Protein AF-A0AAN6UZE2-F1 (afdb_monomer)

pLDDT: mean 74.45, std 23.74, range [24.5, 97.31]

Structure (mmCIF, N/CA/C/O backbone):
data_AF-A0AAN6UZE2-F1
#
_entry.id   AF-A0AAN6UZE2-F1
#
loop_
_atom_site.group_PDB
_atom_site.id
_atom_site.type_symbol
_atom_site.label_atom_id
_atom_site.label_alt_id
_atom_site.label_comp_id
_atom_site.label_asym_id
_atom_site.label_entity_id
_atom_site.label_seq_id
_atom_site.pdbx_PDB_ins_code
_atom_site.Cartn_x
_atom_site.Cartn_y
_atom_site.Cartn_z
_atom_site.occupancy
_atom_site.B_iso_or_equiv
_atom_site.auth_seq_id
_atom_site.auth_comp_id
_atom_site.auth_asym_id
_atom_site.auth_atom_id
_atom_site.pdbx_PDB_model_num
ATOM 1 N N . MET A 1 1 ? 9.459 -22.016 -14.133 1.00 30.41 1 MET A N 1
ATOM 2 C CA . MET A 1 1 ? 8.756 -22.645 -12.996 1.00 30.41 1 MET A CA 1
ATOM 3 C C . MET A 1 1 ? 9.552 -22.552 -11.695 1.00 30.41 1 MET A C 1
ATOM 5 O O . MET A 1 1 ? 8.963 -22.109 -10.732 1.00 30.41 1 MET A O 1
ATOM 9 N N . GLY A 1 2 ? 10.871 -22.800 -11.659 1.00 29.64 2 GLY A N 1
ATOM 10 C CA . GLY A 1 2 ? 11.644 -22.733 -10.398 1.00 29.64 2 GLY A CA 1
ATOM 11 C C . GLY A 1 2 ? 11.889 -21.350 -9.756 1.00 29.64 2 GLY A C 1
ATOM 12 O O . GLY A 1 2 ? 12.237 -21.296 -8.588 1.00 29.64 2 GLY A O 1
ATOM 13 N N . ARG A 1 3 ? 11.703 -20.224 -10.470 1.00 48.31 3 ARG A N 1
ATOM 14 C CA . ARG A 1 3 ? 12.014 -18.870 -9.943 1.00 48.31 3 ARG A CA 1
ATOM 15 C C . ARG A 1 3 ? 10.919 -18.235 -9.076 1.00 48.31 3 ARG A C 1
ATOM 17 O O . ARG A 1 3 ? 11.214 -17.336 -8.295 1.00 48.31 3 ARG A O 1
ATOM 24 N N . SER A 1 4 ? 9.653 -18.643 -9.223 1.00 48.50 4 SER A N 1
ATOM 25 C CA . SER A 1 4 ? 8.585 -18.094 -8.370 1.00 48.50 4 SER A CA 1
ATOM 26 C C . SER A 1 4 ? 8.587 -18.729 -6.980 1.00 48.50 4 SER A C 1
ATOM 28 O O . SER A 1 4 ? 8.289 -18.034 -6.016 1.00 48.50 4 SER A O 1
ATOM 30 N N . GLU A 1 5 ? 8.987 -20.001 -6.868 1.00 45.31 5 GLU A N 1
ATOM 31 C CA . GLU A 1 5 ? 9.062 -20.727 -5.592 1.00 45.31 5 GLU A CA 1
ATOM 32 C C . GLU A 1 5 ? 10.162 -20.167 -4.670 1.00 45.31 5 GLU A C 1
ATOM 34 O O . GLU A 1 5 ? 9.912 -19.942 -3.485 1.00 45.31 5 GLU A O 1
ATOM 39 N N . THR A 1 6 ? 11.347 -19.830 -5.199 1.00 55.09 6 THR A N 1
ATOM 40 C CA . THR A 1 6 ? 12.423 -19.164 -4.434 1.00 55.09 6 THR A CA 1
ATOM 41 C C . THR A 1 6 ? 12.026 -17.763 -3.969 1.00 55.09 6 THR A C 1
ATOM 43 O O . THR A 1 6 ? 12.282 -17.400 -2.821 1.00 55.09 6 THR A O 1
ATOM 46 N N . ARG A 1 7 ? 11.330 -16.987 -4.813 1.00 62.81 7 ARG A N 1
ATOM 47 C CA . ARG A 1 7 ? 10.839 -15.649 -4.444 1.00 62.81 7 ARG A CA 1
ATOM 48 C C . ARG A 1 7 ? 9.729 -15.713 -3.389 1.00 62.81 7 ARG A C 1
ATOM 50 O O . ARG A 1 7 ? 9.783 -14.950 -2.430 1.00 62.81 7 ARG A O 1
ATOM 57 N N . GLN A 1 8 ? 8.774 -16.638 -3.508 1.00 60.56 8 GLN A N 1
ATOM 58 C CA . GLN A 1 8 ? 7.755 -16.881 -2.475 1.00 60.56 8 GLN A CA 1
ATOM 59 C C . GLN A 1 8 ? 8.389 -17.306 -1.147 1.00 60.56 8 GLN A C 1
ATOM 61 O O . GLN A 1 8 ? 8.028 -16.770 -0.100 1.00 60.56 8 GLN A O 1
ATOM 66 N N . SER A 1 9 ? 9.376 -18.210 -1.176 1.00 55.72 9 SER A N 1
ATOM 67 C CA . SER A 1 9 ? 10.086 -18.615 0.040 1.00 55.72 9 SER A CA 1
ATOM 68 C C . SER A 1 9 ? 10.854 -17.462 0.687 1.00 55.72 9 SER A C 1
ATOM 70 O O . SER A 1 9 ? 10.977 -17.462 1.910 1.00 55.72 9 SER A O 1
ATOM 72 N N . PHE A 1 10 ? 11.391 -16.512 -0.083 1.00 60.69 10 PHE A N 1
ATOM 73 C CA . PHE A 1 10 ? 12.058 -15.337 0.482 1.00 60.69 10 PHE A CA 1
ATOM 74 C C . PHE A 1 10 ? 11.041 -14.359 1.071 1.00 60.69 10 PHE A C 1
ATOM 76 O O . PHE A 1 10 ? 11.211 -13.943 2.209 1.00 60.69 10 PHE A O 1
ATOM 83 N N . ILE A 1 11 ? 9.951 -14.061 0.351 1.00 64.56 11 ILE A N 1
ATOM 84 C CA . ILE A 1 11 ? 8.849 -13.211 0.841 1.00 64.56 11 ILE A CA 1
ATOM 85 C C . ILE A 1 11 ? 8.278 -13.754 2.161 1.00 64.56 11 ILE A C 1
ATOM 87 O O . ILE A 1 11 ? 7.930 -12.988 3.054 1.00 64.56 11 ILE A O 1
ATOM 91 N N . ALA A 1 12 ? 8.205 -15.076 2.319 1.00 60.06 12 ALA A N 1
ATOM 92 C CA . ALA A 1 12 ? 7.742 -15.697 3.557 1.00 60.06 12 ALA A CA 1
ATOM 93 C C . ALA A 1 12 ? 8.727 -15.574 4.733 1.00 60.06 12 ALA A C 1
ATOM 95 O O . ALA A 1 12 ? 8.306 -15.653 5.884 1.00 60.06 12 ALA A O 1
ATOM 96 N N . LYS A 1 13 ? 10.026 -15.402 4.458 1.00 57.50 13 LYS A N 1
ATOM 97 C CA . LYS A 1 13 ? 11.106 -15.352 5.462 1.00 57.50 13 LYS A CA 1
ATOM 98 C C . LYS A 1 13 ? 11.604 -13.938 5.760 1.00 57.50 13 LYS A C 1
ATOM 100 O O . LYS A 1 13 ? 12.356 -13.735 6.706 1.00 57.50 13 LYS A O 1
ATOM 105 N N . SER A 1 14 ? 11.222 -12.973 4.940 1.00 60.78 14 SER A N 1
ATOM 106 C CA . SER A 1 14 ? 11.712 -11.603 4.986 1.00 60.78 14 SER A CA 1
ATOM 107 C C . SER A 1 14 ? 11.019 -10.747 6.044 1.00 60.78 14 SER A C 1
ATOM 109 O O . SER A 1 14 ? 9.791 -10.704 6.118 1.00 60.78 14 SER A O 1
ATOM 111 N N . CYS A 1 15 ? 11.802 -9.962 6.782 1.00 59.97 15 CYS A N 1
ATOM 112 C CA . CYS A 1 15 ? 11.325 -9.046 7.821 1.00 59.97 15 CYS A CA 1
ATOM 113 C C . CYS A 1 15 ? 10.760 -7.712 7.279 1.00 59.97 15 CYS A C 1
ATOM 115 O O . CYS A 1 15 ? 10.844 -6.697 7.962 1.00 59.97 15 CYS A O 1
ATOM 117 N N . PHE A 1 16 ? 10.198 -7.648 6.065 1.00 67.31 16 PHE A N 1
ATOM 118 C CA . PHE A 1 16 ? 9.809 -6.359 5.455 1.00 67.31 16 PHE A CA 1
ATOM 119 C C . PHE A 1 16 ? 8.919 -5.465 6.322 1.00 67.31 16 PHE A C 1
ATOM 121 O O . PHE A 1 16 ? 9.182 -4.260 6.367 1.00 67.31 16 PHE A O 1
ATOM 128 N N . PRO A 1 17 ? 7.916 -5.995 7.050 1.00 66.56 17 PRO A N 1
ATOM 129 C CA . PRO A 1 17 ? 7.056 -5.129 7.843 1.00 66.56 17 PRO A CA 1
ATOM 130 C C . PRO A 1 17 ? 7.795 -4.454 9.013 1.00 66.56 17 PRO A C 1
ATOM 132 O O . PRO A 1 17 ? 7.346 -3.416 9.484 1.00 66.56 17 PRO A O 1
ATOM 135 N N . THR A 1 18 ? 8.952 -4.973 9.452 1.00 76.44 18 THR A N 1
ATOM 136 C CA . THR A 1 18 ? 9.753 -4.360 10.530 1.00 76.44 18 THR A CA 1
ATOM 137 C C . THR A 1 18 ? 10.619 -3.191 10.048 1.00 76.44 18 THR A C 1
ATOM 139 O O . THR A 1 18 ? 11.163 -2.456 10.867 1.00 76.44 18 THR A O 1
ATOM 142 N N . GLY A 1 19 ? 10.781 -3.012 8.731 1.00 80.94 19 GLY A N 1
ATOM 143 C CA . GLY A 1 19 ? 11.526 -1.893 8.136 1.00 80.94 19 GLY A CA 1
ATOM 144 C C . GLY A 1 19 ? 10.676 -0.643 7.871 1.00 80.94 19 GLY A C 1
ATOM 145 O O . GLY A 1 19 ? 11.214 0.417 7.536 1.00 80.94 19 GLY A O 1
ATOM 146 N N . LEU A 1 20 ? 9.351 -0.753 8.005 1.00 89.50 20 LEU A N 1
ATOM 147 C CA . LEU A 1 20 ? 8.407 0.329 7.731 1.00 89.50 20 LEU A CA 1
ATOM 148 C C . LEU A 1 20 ? 8.454 1.407 8.828 1.00 89.50 20 LEU A C 1
ATOM 150 O O . LEU A 1 20 ? 8.732 1.109 9.988 1.00 89.50 20 LEU A O 1
ATOM 154 N N . PRO A 1 21 ? 8.165 2.679 8.504 1.00 89.75 21 PRO A N 1
ATOM 155 C CA . PRO A 1 21 ? 8.369 3.791 9.436 1.00 89.75 21 PRO A CA 1
ATOM 156 C C . PRO A 1 21 ? 7.429 3.788 10.655 1.00 89.75 21 PRO A C 1
ATOM 158 O O . PRO A 1 21 ? 7.652 4.556 11.587 1.00 89.75 21 PRO A O 1
ATOM 161 N N . TRP A 1 22 ? 6.391 2.946 10.664 1.00 88.62 22 TRP A N 1
ATOM 162 C CA . TRP A 1 22 ? 5.490 2.737 11.807 1.00 88.62 22 TRP A CA 1
ATOM 163 C C . TRP A 1 22 ? 5.777 1.445 12.591 1.00 88.62 22 TRP A C 1
ATOM 165 O O . TRP A 1 22 ? 5.010 1.094 13.491 1.00 88.62 22 TRP A O 1
ATOM 175 N N . ALA A 1 23 ? 6.864 0.741 12.264 1.00 90.38 23 ALA A N 1
ATOM 176 C CA . ALA A 1 23 ? 7.314 -0.436 12.992 1.00 90.38 23 ALA A CA 1
ATOM 177 C C . ALA A 1 23 ? 7.740 -0.088 14.430 1.00 90.38 23 ALA A C 1
ATOM 179 O O . ALA A 1 23 ? 8.271 0.990 14.708 1.00 90.38 23 ALA A O 1
ATOM 180 N N . SER A 1 24 ? 7.515 -1.015 15.360 1.00 88.75 24 SER A N 1
ATOM 181 C CA . SER A 1 24 ? 7.932 -0.899 16.761 1.00 88.75 24 SER A CA 1
ATOM 182 C C . SER A 1 24 ? 8.240 -2.280 17.339 1.00 88.75 24 SER A C 1
ATOM 184 O O . SER A 1 24 ? 7.996 -3.286 16.685 1.00 88.75 24 SER A O 1
ATOM 186 N N . SER A 1 25 ? 8.763 -2.358 18.567 1.00 88.25 25 SER A N 1
ATOM 187 C CA . SER A 1 25 ? 9.110 -3.638 19.209 1.00 88.25 25 SER A CA 1
ATOM 188 C C . SER A 1 25 ? 7.915 -4.562 19.481 1.00 88.25 25 SER A C 1
ATOM 190 O O . SER A 1 25 ? 8.109 -5.735 19.791 1.00 88.25 25 SER A O 1
ATOM 192 N N . GLU A 1 26 ? 6.687 -4.055 19.384 1.00 86.88 26 GLU A N 1
ATOM 193 C CA . GLU A 1 26 ? 5.471 -4.860 19.490 1.00 86.88 26 GLU A CA 1
ATOM 194 C C . GLU A 1 26 ? 5.256 -5.709 18.228 1.00 86.88 26 GLU A C 1
ATOM 196 O O . GLU A 1 26 ? 5.776 -5.387 17.159 1.00 86.88 26 GLU A O 1
ATOM 201 N N . ASN A 1 27 ? 4.443 -6.768 18.326 1.00 86.12 27 ASN A N 1
ATOM 202 C CA . ASN A 1 27 ? 4.055 -7.592 17.172 1.00 86.12 27 ASN A CA 1
ATOM 203 C C . ASN A 1 27 ? 5.276 -8.090 16.366 1.00 86.12 27 ASN A C 1
ATOM 205 O O . ASN A 1 27 ? 5.379 -7.848 15.163 1.00 86.12 27 ASN A O 1
ATOM 209 N N . ASP A 1 28 ? 6.236 -8.709 17.059 1.00 86.50 28 ASP A N 1
ATOM 210 C CA . ASP A 1 28 ? 7.481 -9.242 16.486 1.00 86.50 28 ASP A CA 1
ATOM 211 C C . ASP A 1 28 ? 8.276 -8.216 15.657 1.00 86.50 28 ASP A C 1
ATOM 213 O O . ASP A 1 28 ? 8.849 -8.533 14.617 1.00 86.50 28 ASP A O 1
ATOM 217 N N . GLY A 1 29 ? 8.291 -6.954 16.099 1.00 86.12 29 GLY A N 1
ATOM 218 C CA . GLY A 1 29 ? 9.021 -5.875 15.430 1.00 86.12 29 GLY A CA 1
ATOM 219 C C . GLY A 1 29 ? 8.216 -5.123 14.366 1.00 86.12 29 GLY A C 1
ATOM 220 O O . GLY A 1 29 ? 8.716 -4.152 13.807 1.00 86.12 29 GLY A O 1
ATOM 221 N N . LYS A 1 30 ? 6.985 -5.548 14.057 1.00 86.88 30 LYS A N 1
ATOM 222 C CA . LYS A 1 30 ? 6.132 -4.930 13.022 1.00 86.88 30 LYS A CA 1
ATOM 223 C C . LYS A 1 30 ? 5.294 -3.773 13.562 1.00 86.88 30 LYS A C 1
ATOM 225 O O . LYS A 1 30 ? 4.796 -2.945 12.806 1.00 86.88 30 LYS A O 1
ATOM 230 N N . GLY A 1 31 ? 5.131 -3.715 14.879 1.00 90.31 31 GLY A N 1
ATOM 231 C CA . GLY A 1 31 ? 4.323 -2.721 15.563 1.00 90.31 31 GLY A CA 1
ATOM 232 C C . GLY A 1 31 ? 2.806 -2.949 15.472 1.00 90.31 31 GLY A C 1
ATOM 233 O O . GLY A 1 31 ? 2.316 -3.879 14.819 1.00 90.31 31 GLY A O 1
ATOM 234 N N . PRO A 1 32 ? 2.032 -2.094 16.161 1.00 92.00 32 PRO A N 1
ATOM 235 C CA . PRO A 1 32 ? 0.589 -2.270 16.336 1.00 92.00 32 PRO A CA 1
ATOM 236 C C . PRO A 1 32 ? -0.246 -1.857 15.112 1.00 92.00 32 PRO A C 1
ATOM 238 O O . PRO A 1 32 ? -1.439 -2.163 15.051 1.00 92.00 32 PRO A O 1
ATOM 241 N N . PHE A 1 33 ? 0.374 -1.172 14.145 1.00 92.81 33 PHE A N 1
ATOM 242 C CA . PHE A 1 33 ? -0.240 -0.739 12.884 1.00 92.81 33 PHE A CA 1
ATOM 243 C C . PHE A 1 33 ? -0.008 -1.723 11.734 1.00 92.81 33 PHE A C 1
ATOM 245 O O . PHE A 1 33 ? -0.349 -1.417 10.597 1.00 92.81 33 PHE A O 1
ATOM 252 N N . GLU A 1 34 ? 0.526 -2.908 12.025 1.00 90.19 34 GLU A N 1
ATOM 253 C CA . GLU A 1 34 ? 0.646 -4.006 11.071 1.00 90.19 34 GLU A CA 1
ATOM 254 C C . GLU A 1 34 ? -0.204 -5.208 11.470 1.00 90.19 34 GLU A C 1
ATOM 256 O O . GLU A 1 34 ? -0.548 -5.409 12.640 1.00 90.19 34 GLU A O 1
ATOM 261 N N . ALA A 1 35 ? -0.546 -6.029 10.477 1.00 83.12 35 ALA A N 1
ATOM 262 C CA . ALA A 1 35 ? -1.235 -7.288 10.718 1.00 83.12 35 ALA A CA 1
ATOM 263 C C . ALA A 1 35 ? -0.382 -8.211 11.614 1.00 83.12 35 ALA A C 1
ATOM 265 O O . ALA A 1 35 ? 0.847 -8.301 11.485 1.00 83.12 35 ALA A O 1
ATOM 266 N N . SER A 1 36 ? -1.031 -8.911 12.548 1.00 77.06 36 SER A N 1
ATOM 267 C CA . SER A 1 36 ? -0.345 -9.849 13.447 1.00 77.06 36 SER A CA 1
ATOM 268 C C . SER A 1 36 ? 0.154 -11.081 12.702 1.00 77.06 36 SER A C 1
ATOM 270 O O . SER A 1 36 ? 1.275 -11.529 12.928 1.00 77.06 36 SER A O 1
ATOM 272 N N . LEU A 1 37 ? -0.628 -11.568 11.742 1.00 70.81 37 LEU A N 1
ATOM 273 C CA . LEU A 1 37 ? -0.224 -12.615 10.819 1.00 70.81 37 LEU A CA 1
ATOM 274 C C . LEU A 1 37 ? 0.191 -11.977 9.491 1.00 70.81 37 LEU A C 1
ATOM 276 O O . LEU A 1 37 ? -0.637 -11.394 8.797 1.00 70.81 37 LEU A O 1
ATOM 280 N N . PHE A 1 38 ? 1.470 -12.092 9.136 1.00 67.06 38 PHE A N 1
ATOM 281 C CA . PHE A 1 38 ? 1.906 -11.807 7.772 1.00 67.06 38 PHE A CA 1
ATOM 282 C C . PHE A 1 38 ? 1.770 -13.100 6.969 1.00 67.06 38 PHE A C 1
ATOM 284 O O . PHE A 1 38 ? 2.572 -14.019 7.127 1.00 67.06 38 PHE A O 1
ATOM 291 N N . GLN A 1 39 ? 0.726 -13.202 6.149 1.00 66.56 39 GLN A N 1
ATOM 292 C CA . GLN A 1 39 ? 0.653 -14.272 5.162 1.00 66.56 39 GLN A CA 1
ATOM 293 C C . GLN A 1 39 ? 1.473 -13.851 3.954 1.00 66.56 39 GLN A C 1
ATOM 295 O O . GLN A 1 39 ? 1.144 -12.852 3.320 1.00 66.56 39 GLN A O 1
ATOM 300 N N . ALA A 1 40 ? 2.536 -14.606 3.667 1.00 65.56 40 ALA A N 1
ATOM 301 C CA . ALA A 1 40 ? 3.377 -14.397 2.499 1.00 65.56 40 ALA A CA 1
ATOM 302 C C . ALA A 1 40 ? 2.492 -14.332 1.243 1.00 65.56 40 ALA A C 1
ATOM 304 O O . ALA A 1 40 ? 1.889 -15.345 0.876 1.00 65.56 40 ALA A O 1
ATOM 305 N N . PRO A 1 41 ? 2.352 -13.162 0.609 1.00 70.81 41 PRO A N 1
ATOM 306 C CA . PRO A 1 41 ? 1.462 -13.041 -0.529 1.00 70.81 41 PRO A CA 1
ATOM 307 C C . PRO A 1 41 ? 2.052 -13.726 -1.762 1.00 70.81 41 PRO A C 1
ATOM 309 O O . PRO A 1 41 ? 3.266 -13.710 -1.990 1.00 70.81 41 PRO A O 1
ATOM 312 N N . ASP A 1 42 ? 1.178 -14.262 -2.613 1.00 77.06 42 ASP A N 1
ATOM 313 C CA . ASP A 1 42 ? 1.596 -14.745 -3.927 1.00 77.06 42 ASP A CA 1
ATOM 314 C C . ASP A 1 42 ? 2.047 -13.550 -4.769 1.00 77.06 42 ASP A C 1
ATOM 316 O O . ASP A 1 42 ? 1.289 -12.597 -4.942 1.00 77.06 42 ASP A O 1
ATOM 320 N N . PHE A 1 43 ? 3.252 -13.600 -5.334 1.00 81.38 43 PHE A N 1
ATOM 321 C CA . PHE A 1 43 ? 3.727 -12.598 -6.288 1.00 81.38 43 PHE A CA 1
ATOM 322 C C . PHE A 1 43 ? 4.039 -13.271 -7.620 1.00 81.38 43 PHE A C 1
ATOM 324 O O . PHE A 1 43 ? 4.981 -14.058 -7.726 1.00 81.38 43 PHE A O 1
ATOM 331 N N . THR A 1 44 ? 3.248 -12.964 -8.647 1.00 84.88 44 THR A N 1
ATOM 332 C CA . THR A 1 44 ? 3.370 -13.597 -9.964 1.00 84.88 44 THR A CA 1
ATOM 333 C C . THR A 1 44 ? 3.602 -12.559 -11.048 1.00 84.88 44 THR A C 1
ATOM 335 O O . THR A 1 44 ? 2.848 -11.600 -11.189 1.00 84.88 44 THR A O 1
ATOM 338 N N . ILE A 1 45 ? 4.622 -12.793 -11.869 1.00 88.00 45 ILE A N 1
ATOM 339 C CA . ILE A 1 45 ? 4.869 -12.018 -13.083 1.00 88.00 45 ILE A CA 1
ATOM 340 C C . ILE A 1 45 ? 4.242 -12.774 -14.248 1.00 88.00 45 ILE A C 1
ATOM 342 O O . ILE A 1 45 ? 4.561 -13.943 -14.474 1.00 88.00 45 ILE A O 1
ATOM 346 N N . VAL A 1 46 ? 3.354 -12.118 -14.987 1.00 89.69 46 VAL A N 1
ATOM 347 C CA . VAL A 1 46 ? 2.601 -12.724 -16.087 1.00 89.69 46 VAL A CA 1
ATOM 348 C C . VAL A 1 46 ? 2.755 -11.927 -17.375 1.00 89.69 46 VAL A C 1
ATOM 350 O O . VAL A 1 46 ? 3.021 -10.725 -17.373 1.00 89.69 46 VAL A O 1
ATOM 353 N N . HIS A 1 47 ? 2.541 -12.607 -18.497 1.00 90.31 47 HIS A N 1
ATOM 354 C CA . HIS A 1 47 ? 2.313 -11.974 -19.790 1.00 90.31 47 HIS A CA 1
ATOM 355 C C . HIS A 1 47 ? 0.812 -12.041 -20.071 1.00 90.31 47 HIS A C 1
ATOM 357 O O . HIS A 1 47 ? 0.268 -13.127 -20.277 1.00 90.31 47 HIS A O 1
ATOM 363 N N . ALA A 1 48 ? 0.126 -10.898 -20.037 1.00 90.31 48 ALA A N 1
ATOM 364 C CA . ALA A 1 48 ? -1.314 -10.862 -20.275 1.00 90.31 48 ALA A CA 1
ATOM 365 C C . ALA A 1 48 ? -1.630 -11.182 -21.743 1.00 90.31 48 ALA A C 1
ATOM 367 O O . ALA A 1 48 ? -1.052 -10.566 -22.639 1.00 90.31 48 ALA A O 1
ATOM 368 N N . LEU A 1 49 ? -2.571 -12.104 -21.977 1.00 91.38 49 LEU A N 1
ATOM 369 C CA . LEU A 1 49 ? -3.102 -12.407 -23.313 1.00 91.38 49 LEU A CA 1
ATOM 370 C C . LEU A 1 49 ? -4.272 -11.486 -23.678 1.00 91.38 49 LEU A C 1
ATOM 372 O O . LEU A 1 49 ? -4.345 -10.979 -24.792 1.00 91.38 49 LEU A O 1
ATOM 376 N N . ALA A 1 50 ? -5.176 -11.260 -22.723 1.00 90.56 50 ALA A N 1
ATOM 377 C CA . ALA A 1 50 ? -6.319 -10.369 -22.855 1.00 90.56 50 ALA A CA 1
ATOM 378 C C . ALA A 1 50 ? -6.683 -9.784 -21.483 1.00 90.56 50 ALA A C 1
ATOM 380 O O . ALA A 1 50 ? -6.646 -10.488 -20.474 1.00 90.56 50 ALA A O 1
ATOM 381 N N . CYS A 1 51 ? -7.043 -8.501 -21.453 1.00 88.00 51 CYS A N 1
ATOM 382 C CA . CYS A 1 51 ? -7.568 -7.819 -20.274 1.00 88.00 51 CYS A CA 1
ATOM 383 C C . CYS A 1 51 ? -8.794 -7.005 -20.698 1.00 88.00 51 CYS A C 1
ATOM 385 O O . CYS A 1 51 ? -8.678 -6.066 -21.485 1.00 88.00 51 CYS A O 1
ATOM 387 N N . CYS A 1 52 ? -9.974 -7.383 -20.207 1.00 91.19 52 CYS A N 1
ATOM 388 C CA . CYS A 1 52 ? -11.229 -6.706 -20.528 1.00 91.19 52 CYS A CA 1
ATOM 389 C C . CYS A 1 52 ? -11.446 -5.526 -19.577 1.00 91.19 52 CYS A C 1
ATOM 391 O O . CYS A 1 52 ? -12.281 -5.585 -18.676 1.00 91.19 52 CYS A O 1
ATOM 393 N N . ALA A 1 53 ? -10.661 -4.469 -19.760 1.00 87.69 53 ALA A N 1
ATOM 394 C CA . ALA A 1 53 ? -10.721 -3.262 -18.949 1.00 87.69 53 ALA A CA 1
ATOM 395 C C . ALA A 1 53 ? -10.510 -2.017 -19.815 1.00 87.69 53 ALA A C 1
ATOM 397 O O . ALA A 1 53 ? -9.850 -2.066 -20.851 1.00 87.69 53 ALA A O 1
ATOM 398 N N . SER A 1 54 ? -11.043 -0.881 -19.368 1.00 90.00 54 SER A N 1
ATOM 399 C CA . SER A 1 54 ? -10.756 0.423 -19.979 1.00 90.00 54 SER A CA 1
ATOM 400 C C . SER A 1 54 ? -9.320 0.888 -19.720 1.00 90.00 54 SER A C 1
ATOM 402 O O . SER A 1 54 ? -8.799 1.712 -20.468 1.00 90.00 54 SER A O 1
ATOM 404 N N . VAL A 1 55 ? -8.678 0.361 -18.672 1.00 83.94 55 VAL A N 1
ATOM 405 C CA . VAL A 1 55 ? -7.300 0.666 -18.283 1.00 83.94 55 VAL A CA 1
ATOM 406 C C . VAL A 1 55 ? -6.599 -0.623 -17.870 1.00 83.94 55 VAL A C 1
ATOM 408 O O . VAL A 1 55 ? -7.114 -1.375 -17.046 1.00 83.94 55 VAL A O 1
ATOM 411 N N . VAL A 1 56 ? -5.412 -0.858 -18.433 1.00 84.50 56 VAL A N 1
ATOM 412 C CA . VAL A 1 56 ? -4.523 -1.956 -18.033 1.00 84.50 56 VAL A CA 1
ATOM 413 C C . VAL A 1 56 ? -3.371 -1.373 -17.221 1.00 84.50 56 VAL A C 1
ATOM 415 O O . VAL A 1 56 ? -2.530 -0.636 -17.758 1.00 84.50 56 VAL A O 1
ATOM 418 N N . TRP A 1 57 ? -3.375 -1.691 -15.929 1.00 85.44 57 TRP A N 1
ATOM 419 C CA . TRP A 1 57 ? -2.347 -1.315 -14.962 1.00 85.44 57 TRP A CA 1
ATOM 420 C C . TRP A 1 57 ? -1.073 -2.146 -15.155 1.00 85.44 57 TRP A C 1
ATOM 422 O O . TRP A 1 57 ? -1.089 -3.185 -15.815 1.00 85.44 57 TRP A O 1
ATOM 432 N N . ASP A 1 58 ? 0.044 -1.668 -14.608 1.00 88.00 58 ASP A N 1
ATOM 433 C CA . ASP A 1 58 ? 1.330 -2.374 -14.677 1.00 88.00 58 ASP A CA 1
ATOM 434 C C . ASP A 1 58 ? 1.389 -3.534 -13.654 1.00 88.00 58 ASP A C 1
ATOM 436 O O . ASP A 1 58 ? 2.046 -4.550 -13.898 1.00 88.00 58 ASP A O 1
ATOM 440 N N . GLY A 1 59 ? 0.628 -3.429 -12.561 1.00 88.44 59 GLY A N 1
ATOM 441 C CA . GLY A 1 59 ? 0.402 -4.474 -11.569 1.00 88.44 59 GLY A CA 1
ATOM 442 C C . GLY A 1 59 ? -0.956 -4.318 -10.881 1.00 88.44 59 GLY A C 1
ATOM 443 O O . GLY A 1 59 ? -1.670 -3.349 -11.138 1.00 88.44 59 GLY A O 1
ATOM 444 N N . VAL A 1 60 ? -1.339 -5.326 -10.095 1.00 88.44 60 VAL A N 1
ATOM 445 C CA . VAL A 1 60 ? -2.533 -5.314 -9.239 1.00 88.44 60 VAL A CA 1
ATOM 446 C C . VAL A 1 60 ? -2.308 -6.117 -7.954 1.00 88.44 60 VAL A C 1
ATOM 448 O O . VAL A 1 60 ? -1.787 -7.237 -7.998 1.00 88.44 60 VAL A O 1
ATOM 451 N N . ASN A 1 61 ? -2.796 -5.582 -6.835 1.00 87.56 61 ASN A N 1
ATOM 452 C CA . ASN A 1 61 ? -2.936 -6.243 -5.538 1.00 87.56 61 ASN A CA 1
ATOM 453 C C . ASN A 1 61 ? -4.410 -6.603 -5.297 1.00 87.56 61 ASN A C 1
ATOM 455 O O . ASN A 1 61 ? -5.273 -5.729 -5.269 1.00 87.56 61 ASN A O 1
ATOM 459 N N . LEU A 1 62 ? -4.728 -7.892 -5.168 1.00 87.88 62 LEU A N 1
ATOM 460 C CA . LEU A 1 62 ? -6.108 -8.371 -5.056 1.00 87.88 62 LEU A CA 1
ATOM 461 C C . LEU A 1 62 ? -6.259 -9.464 -3.988 1.00 87.88 62 LEU A C 1
ATOM 463 O O . LEU A 1 62 ? -5.325 -10.230 -3.755 1.00 87.88 62 LEU A O 1
ATOM 467 N N . PRO A 1 63 ? -7.456 -9.610 -3.391 1.00 88.00 63 PRO A N 1
ATOM 468 C CA . PRO A 1 63 ? -8.676 -8.843 -3.666 1.00 88.00 63 PRO A CA 1
ATOM 469 C C . PRO A 1 63 ? -8.755 -7.518 -2.889 1.00 88.00 63 PRO A C 1
ATOM 471 O O . PRO A 1 63 ? -8.157 -7.379 -1.832 1.00 88.00 63 PRO A O 1
ATOM 474 N N . ASN A 1 64 ? -9.592 -6.577 -3.342 1.00 82.50 64 ASN A N 1
ATOM 475 C CA . ASN A 1 64 ? -9.825 -5.282 -2.669 1.00 82.50 64 ASN A CA 1
ATOM 476 C C . ASN A 1 64 ? -10.730 -5.366 -1.417 1.00 82.50 64 ASN A C 1
ATOM 478 O O . ASN A 1 64 ? -11.343 -4.375 -1.020 1.00 82.50 64 ASN A O 1
ATOM 482 N N . TYR A 1 65 ? -10.832 -6.546 -0.803 1.00 83.00 65 TYR A N 1
ATOM 483 C CA . TYR A 1 65 ? -11.650 -6.813 0.379 1.00 83.00 65 TYR A CA 1
ATOM 484 C C . TYR A 1 65 ? -10.734 -6.994 1.592 1.00 83.00 65 TYR A C 1
ATOM 486 O O . TYR A 1 65 ? -10.001 -7.979 1.676 1.00 83.00 65 TYR A O 1
ATOM 494 N N . SER A 1 66 ? -10.725 -6.016 2.501 1.00 77.50 66 SER A N 1
ATOM 495 C CA . SER A 1 66 ? -9.802 -5.990 3.646 1.00 77.50 66 SER A CA 1
ATOM 496 C C . SER A 1 66 ? -9.953 -7.203 4.568 1.00 77.50 66 SER A C 1
ATOM 498 O O . SER A 1 66 ? -8.954 -7.753 5.013 1.00 77.50 66 SER A O 1
ATOM 500 N N . ASP A 1 67 ? -11.179 -7.669 4.792 1.00 78.25 67 ASP A N 1
ATOM 501 C CA . ASP A 1 67 ? -11.496 -8.867 5.575 1.00 78.25 67 ASP A CA 1
ATOM 502 C C . ASP A 1 67 ? -10.886 -10.144 4.976 1.00 78.25 67 ASP A C 1
ATOM 504 O O . ASP A 1 67 ? -10.289 -10.949 5.695 1.00 78.25 67 ASP A O 1
ATOM 508 N N . ILE A 1 68 ? -10.964 -10.309 3.652 1.00 82.75 68 ILE A N 1
ATOM 509 C CA . ILE A 1 68 ? -10.321 -11.430 2.953 1.00 82.75 68 ILE A CA 1
ATOM 510 C C . ILE A 1 68 ? -8.801 -11.301 3.037 1.00 82.75 68 ILE A C 1
ATOM 512 O O . ILE A 1 68 ? -8.121 -12.281 3.324 1.00 82.75 68 ILE A O 1
ATOM 516 N N . ARG A 1 69 ? -8.255 -10.098 2.838 1.00 81.38 69 ARG A N 1
ATOM 517 C CA . ARG A 1 69 ? -6.806 -9.865 2.909 1.00 81.38 69 ARG A CA 1
ATOM 518 C C . ARG A 1 69 ? -6.230 -10.187 4.288 1.00 81.38 69 ARG A C 1
ATOM 520 O O . ARG A 1 69 ? -5.143 -10.749 4.368 1.00 81.38 69 ARG A O 1
ATOM 527 N N . GLU A 1 70 ? -6.960 -9.861 5.352 1.00 72.75 70 GLU A N 1
ATOM 528 C CA . GLU A 1 70 ? -6.555 -10.128 6.735 1.00 72.75 70 GLU A CA 1
ATOM 529 C C . GLU A 1 70 ? -6.631 -11.618 7.111 1.00 72.75 70 GLU A C 1
ATOM 531 O O . GLU A 1 70 ? -5.838 -12.079 7.930 1.00 72.75 70 GLU A O 1
ATOM 536 N N . THR A 1 71 ? -7.567 -12.381 6.534 1.00 76.44 71 THR A N 1
ATOM 537 C CA . THR A 1 71 ? -7.851 -13.770 6.959 1.00 76.44 71 THR A CA 1
ATOM 538 C C . THR A 1 71 ? -7.349 -14.844 5.992 1.00 76.44 71 THR A C 1
ATOM 540 O O . THR A 1 71 ? -6.967 -15.935 6.420 1.00 76.44 71 THR A O 1
ATOM 543 N N . CYS A 1 72 ? -7.349 -14.557 4.693 1.00 79.38 72 CYS A N 1
ATOM 544 C CA . CYS A 1 72 ? -7.014 -15.486 3.611 1.00 79.38 72 CYS A CA 1
ATOM 545 C C . CYS A 1 72 ? -5.800 -15.047 2.780 1.00 79.38 72 CYS A C 1
ATOM 547 O O . CYS A 1 72 ? -5.331 -15.824 1.946 1.00 79.38 72 CYS A O 1
ATOM 549 N N . GLY A 1 73 ? -5.318 -13.818 2.975 1.00 78.81 73 GLY A N 1
ATOM 550 C CA . GLY A 1 73 ? -4.164 -13.278 2.270 1.00 78.81 73 GLY A CA 1
ATOM 551 C C . GLY A 1 73 ? -4.532 -12.598 0.956 1.00 78.81 73 GLY A C 1
ATOM 552 O O . GLY A 1 73 ? -5.689 -12.271 0.680 1.00 78.81 73 GLY A O 1
ATOM 553 N N . LEU A 1 74 ? -3.514 -12.330 0.144 1.00 84.06 74 LEU A N 1
ATOM 554 C CA . LEU A 1 74 ? -3.643 -11.555 -1.086 1.00 84.06 74 LEU A CA 1
ATOM 555 C C . LEU A 1 74 ? -2.700 -12.074 -2.172 1.00 84.06 74 LEU A C 1
ATOM 557 O O . LEU A 1 74 ? -1.748 -12.812 -1.903 1.00 84.06 74 LEU A O 1
ATOM 561 N N . LYS A 1 75 ? -2.958 -11.656 -3.409 1.00 86.31 75 LYS A N 1
ATOM 562 C CA . LYS A 1 75 ? -2.124 -11.934 -4.574 1.00 86.31 75 LYS A CA 1
ATOM 563 C C . LYS A 1 75 ? -1.711 -10.640 -5.249 1.00 86.31 75 LYS A C 1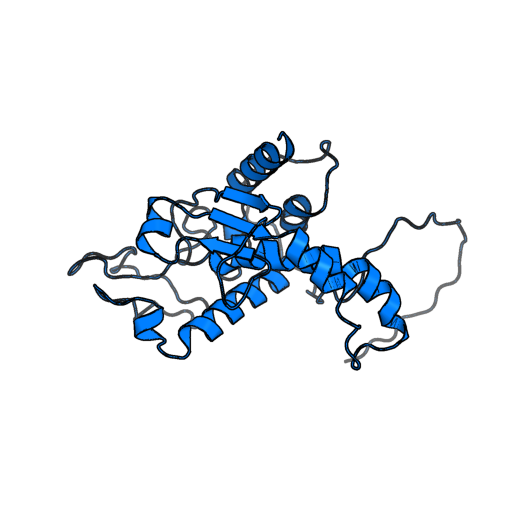
ATOM 565 O O . LYS A 1 75 ? -2.519 -9.735 -5.437 1.00 86.31 75 LYS A O 1
ATOM 570 N N . ASN A 1 76 ? -0.462 -10.615 -5.672 1.00 86.88 76 ASN A N 1
ATOM 571 C CA . ASN A 1 76 ? 0.136 -9.571 -6.477 1.00 86.88 76 ASN A CA 1
ATOM 572 C C . ASN A 1 76 ? 0.409 -10.140 -7.862 1.00 86.88 76 ASN A C 1
ATOM 574 O O . ASN A 1 76 ? 1.066 -11.177 -8.008 1.00 86.88 76 ASN A O 1
ATOM 578 N N . ILE A 1 77 ? -0.094 -9.461 -8.882 1.00 88.94 77 ILE A N 1
ATOM 579 C CA . ILE A 1 77 ? 0.135 -9.820 -10.277 1.00 88.94 77 ILE A CA 1
ATOM 580 C C . ILE A 1 77 ? 0.807 -8.638 -10.951 1.00 88.94 77 ILE A C 1
ATOM 582 O O . ILE A 1 77 ? 0.322 -7.517 -10.851 1.00 88.94 77 ILE A O 1
ATOM 586 N N . GLN A 1 78 ? 1.892 -8.895 -11.673 1.00 88.81 78 GLN A N 1
ATOM 587 C CA . GLN A 1 78 ? 2.581 -7.883 -12.465 1.00 88.81 78 GLN A CA 1
ATOM 588 C C . GLN A 1 78 ? 2.574 -8.259 -13.945 1.00 88.81 78 GLN A C 1
ATOM 590 O O . GLN A 1 78 ? 2.893 -9.393 -14.311 1.00 88.81 78 GLN A O 1
ATOM 595 N N . PHE A 1 79 ? 2.218 -7.310 -14.809 1.00 90.25 79 PHE A N 1
ATOM 596 C CA . PHE A 1 79 ? 2.021 -7.537 -16.240 1.00 90.25 79 PHE A CA 1
ATOM 597 C C . PHE A 1 79 ? 3.270 -7.138 -17.033 1.00 90.25 79 PHE A C 1
ATOM 599 O O . PHE A 1 79 ? 3.390 -6.017 -17.529 1.00 90.25 79 PHE A O 1
ATOM 606 N N . TRP A 1 80 ? 4.214 -8.068 -17.184 1.00 87.94 80 TRP A N 1
ATOM 607 C CA . TRP A 1 80 ? 5.536 -7.777 -17.753 1.00 87.94 80 TRP A CA 1
ATOM 608 C C . TRP A 1 80 ? 5.480 -7.199 -19.170 1.00 87.94 80 TRP A C 1
ATOM 610 O O . TRP A 1 80 ? 6.128 -6.195 -19.465 1.00 87.94 80 TRP A O 1
ATOM 620 N N . ASN A 1 81 ? 4.667 -7.789 -20.050 1.00 87.81 81 ASN A N 1
ATOM 621 C CA . ASN A 1 81 ? 4.522 -7.321 -21.430 1.00 87.81 81 ASN A CA 1
ATOM 622 C C . ASN A 1 81 ? 3.938 -5.902 -21.514 1.00 87.81 81 ASN A C 1
ATOM 624 O O . ASN A 1 81 ? 4.328 -5.127 -22.384 1.00 87.81 81 ASN A O 1
ATOM 628 N N . ARG A 1 82 ? 3.058 -5.524 -20.583 1.00 88.06 82 ARG A N 1
ATOM 629 C CA . ARG A 1 82 ? 2.513 -4.165 -20.491 1.00 88.06 82 ARG A CA 1
ATOM 630 C C . ARG A 1 82 ? 3.564 -3.154 -20.017 1.00 88.06 82 ARG A C 1
ATOM 632 O O . ARG A 1 82 ? 3.596 -2.034 -20.535 1.00 88.06 82 ARG A O 1
ATOM 639 N N . MET A 1 83 ? 4.426 -3.540 -19.076 1.00 85.19 83 MET A N 1
ATOM 640 C CA . MET A 1 83 ? 5.524 -2.697 -18.591 1.00 85.19 83 MET A CA 1
ATOM 641 C C . MET A 1 83 ? 6.606 -2.488 -19.653 1.00 85.19 83 MET A C 1
ATOM 643 O O . MET A 1 83 ? 7.046 -1.358 -19.857 1.00 85.19 83 MET A O 1
ATOM 647 N N . ALA A 1 84 ? 6.997 -3.553 -20.360 1.00 83.56 84 ALA A N 1
ATOM 648 C CA . ALA A 1 84 ? 8.006 -3.496 -21.418 1.00 83.56 84 ALA A CA 1
ATOM 649 C C . ALA A 1 84 ? 7.598 -2.515 -22.531 1.00 83.56 84 ALA A C 1
ATOM 651 O O . ALA A 1 84 ? 8.345 -1.587 -22.841 1.00 83.56 84 ALA A O 1
ATOM 652 N N . ILE A 1 85 ? 6.357 -2.630 -23.027 1.00 84.12 85 ILE A N 1
ATOM 653 C CA . ILE A 1 85 ? 5.812 -1.719 -24.046 1.00 84.12 85 ILE A CA 1
ATOM 654 C C . ILE A 1 85 ? 5.853 -0.266 -23.566 1.00 84.12 85 ILE A C 1
ATOM 656 O O . ILE A 1 85 ? 6.200 0.621 -24.339 1.00 84.12 85 ILE A O 1
ATOM 660 N N . ARG A 1 86 ? 5.539 0.002 -22.290 1.00 79.88 86 ARG A N 1
ATOM 661 C CA . ARG A 1 86 ? 5.532 1.366 -21.740 1.00 79.88 86 ARG A CA 1
ATOM 662 C C . ARG A 1 86 ? 6.890 2.045 -21.889 1.00 79.88 86 ARG A C 1
ATOM 664 O O . ARG A 1 86 ? 6.937 3.216 -22.251 1.00 79.88 86 ARG A O 1
ATOM 671 N N . VAL A 1 87 ? 7.970 1.326 -21.595 1.00 77.31 87 VAL A N 1
ATOM 672 C CA . VAL A 1 87 ? 9.340 1.858 -21.652 1.00 77.31 87 VAL A CA 1
ATOM 673 C C . VAL A 1 87 ? 9.787 2.070 -23.095 1.00 77.31 87 VAL A C 1
ATOM 675 O O . VAL A 1 87 ? 10.451 3.060 -23.394 1.00 77.31 87 VAL A O 1
ATOM 678 N N . GLU A 1 88 ? 9.397 1.171 -23.996 1.00 75.81 88 GLU A N 1
ATOM 679 C CA . GLU A 1 88 ? 9.724 1.268 -25.420 1.00 75.81 88 GLU A CA 1
ATOM 680 C C . GLU A 1 88 ? 8.952 2.391 -26.123 1.00 75.81 88 GLU A C 1
ATOM 682 O O . GLU A 1 88 ? 9.514 3.107 -26.953 1.00 75.81 88 GLU A O 1
ATOM 687 N N . SER A 1 89 ? 7.673 2.566 -25.784 1.00 74.75 89 SER A N 1
ATOM 688 C CA . SER A 1 89 ? 6.750 3.437 -26.512 1.00 74.75 89 SER A CA 1
ATOM 689 C C . SER A 1 89 ? 6.710 4.880 -26.006 1.00 74.75 89 SER A C 1
ATOM 691 O O . SER A 1 89 ? 6.199 5.747 -26.714 1.00 74.75 89 SER A O 1
ATOM 693 N N . HIS A 1 90 ? 7.181 5.157 -24.784 1.00 76.56 90 HIS A N 1
ATOM 694 C CA . HIS A 1 90 ? 7.092 6.496 -24.199 1.00 76.56 90 HIS A CA 1
ATOM 695 C C . HIS A 1 90 ? 8.399 7.278 -24.376 1.00 76.56 90 HIS A C 1
ATOM 697 O O . HIS A 1 90 ? 9.454 6.832 -23.917 1.00 76.56 90 HIS A O 1
ATOM 703 N N . PRO A 1 91 ? 8.355 8.476 -24.988 1.00 80.62 91 PRO A N 1
ATOM 704 C CA . PRO A 1 91 ? 9.517 9.349 -25.018 1.00 80.62 91 PRO A CA 1
ATOM 705 C C . PRO A 1 91 ? 9.876 9.795 -23.597 1.00 80.62 91 PRO A C 1
ATOM 707 O O . PRO A 1 91 ? 9.005 9.961 -22.738 1.00 80.62 91 PRO A O 1
ATOM 710 N N . LEU A 1 92 ? 11.170 10.022 -23.356 1.00 83.12 92 LEU A N 1
ATOM 711 C CA . LEU A 1 92 ? 11.627 10.620 -22.103 1.00 83.12 92 LEU A CA 1
ATOM 712 C C . LEU A 1 92 ? 10.934 11.969 -21.880 1.00 83.12 92 LEU A C 1
ATOM 714 O O . LEU A 1 92 ? 10.701 12.733 -22.818 1.00 83.12 92 LEU A O 1
ATOM 718 N N . SER A 1 93 ? 10.627 12.265 -20.617 1.00 86.12 93 SER A N 1
ATOM 719 C CA . SER A 1 93 ? 10.040 13.547 -20.230 1.00 86.12 93 SER A CA 1
ATOM 720 C C . SER A 1 93 ? 10.924 14.707 -20.690 1.00 86.12 93 SER A C 1
ATOM 722 O O . SER A 1 93 ? 12.136 14.699 -20.482 1.00 86.12 93 SER A O 1
ATOM 724 N N . ARG A 1 94 ? 10.298 15.758 -21.233 1.00 90.88 94 ARG A N 1
ATOM 725 C CA . ARG A 1 94 ? 10.976 17.006 -21.633 1.00 90.88 94 ARG A CA 1
ATOM 726 C C . ARG A 1 94 ? 11.694 17.723 -20.483 1.00 90.88 94 ARG A C 1
ATOM 728 O O . ARG A 1 94 ? 12.468 18.637 -20.724 1.00 90.88 94 ARG A O 1
ATOM 735 N N . HIS A 1 95 ? 11.382 17.352 -19.242 1.00 93.25 95 HIS A N 1
ATOM 736 C CA . HIS A 1 95 ? 11.973 17.933 -18.038 1.00 93.25 95 HIS A CA 1
ATOM 737 C C . HIS A 1 95 ? 13.243 17.188 -17.585 1.00 93.25 95 HIS A C 1
ATOM 739 O O . HIS A 1 95 ? 13.822 17.543 -16.564 1.00 93.25 95 HIS A O 1
ATOM 745 N N . VAL A 1 96 ? 13.675 16.151 -18.313 1.00 92.19 96 VAL A N 1
ATOM 746 C CA . VAL A 1 96 ? 14.930 15.433 -18.049 1.00 92.19 96 VAL A CA 1
ATOM 747 C C . VAL A 1 96 ? 16.081 16.195 -18.698 1.00 92.19 96 VAL A C 1
ATOM 749 O O . VAL A 1 96 ? 16.056 16.461 -19.900 1.00 92.19 96 VAL A O 1
ATOM 752 N N . HIS A 1 97 ? 17.103 16.535 -17.911 1.00 94.50 97 HIS A N 1
ATOM 753 C CA . HIS A 1 97 ? 18.302 17.175 -18.443 1.00 94.50 97 HIS A CA 1
ATOM 754 C C . HIS A 1 97 ? 19.017 16.234 -19.436 1.00 94.50 97 HIS A C 1
ATOM 756 O O . HIS A 1 97 ? 19.105 15.033 -19.165 1.00 94.50 97 HIS A O 1
ATOM 762 N N . PRO A 1 98 ? 19.565 16.729 -20.564 1.00 93.31 98 PRO A N 1
ATOM 763 C CA . PRO A 1 98 ? 20.190 15.872 -21.573 1.00 93.31 98 PRO A CA 1
ATOM 764 C C . PRO A 1 98 ? 21.299 14.945 -21.047 1.00 93.31 98 PRO A C 1
ATOM 766 O O . PRO A 1 98 ? 21.446 13.841 -21.570 1.00 93.31 98 PRO A O 1
ATOM 769 N N . SER A 1 99 ? 22.038 15.345 -20.000 1.00 95.06 99 SER A N 1
ATOM 770 C CA . SER A 1 99 ? 23.049 14.481 -19.356 1.00 95.06 99 SER A CA 1
ATOM 771 C C . SER A 1 99 ? 22.454 13.221 -18.726 1.00 95.06 99 SER A C 1
ATOM 773 O O . SER A 1 99 ? 23.092 12.173 -18.743 1.00 95.06 99 SER A O 1
ATOM 775 N N . GLU A 1 100 ? 21.215 13.298 -18.236 1.00 94.00 100 GLU A N 1
ATOM 776 C CA . GLU A 1 100 ? 20.549 12.209 -17.516 1.00 94.00 100 GLU A CA 1
ATOM 777 C C . GLU A 1 100 ? 19.741 11.297 -18.440 1.00 94.00 100 GLU A C 1
ATOM 779 O O . GLU A 1 100 ? 19.339 10.204 -18.047 1.00 94.00 100 GLU A O 1
ATOM 784 N N . ALA A 1 101 ? 19.511 11.708 -19.690 1.00 90.19 101 ALA A N 1
ATOM 785 C CA . ALA A 1 101 ? 18.624 11.002 -20.607 1.00 90.19 101 ALA A CA 1
ATOM 786 C C . ALA A 1 101 ? 19.061 9.548 -20.859 1.00 90.19 101 ALA A C 1
ATOM 788 O O . ALA A 1 101 ? 18.247 8.626 -20.786 1.00 90.19 101 ALA A O 1
ATOM 789 N N . LYS A 1 102 ? 20.353 9.328 -21.133 1.00 89.56 102 LYS A N 1
ATOM 790 C CA . LYS A 1 102 ? 20.904 7.990 -21.393 1.00 89.56 102 LYS A CA 1
ATOM 791 C C . LYS A 1 102 ? 20.860 7.080 -20.154 1.00 89.56 102 LYS A C 1
ATOM 793 O O . LYS A 1 102 ? 20.295 5.991 -20.283 1.00 89.56 102 LYS A O 1
ATOM 798 N N . PRO A 1 103 ? 21.413 7.466 -18.984 1.00 89.38 103 PRO A N 1
ATOM 799 C CA . PRO A 1 103 ? 21.370 6.609 -17.801 1.00 89.38 103 PRO A CA 1
ATOM 800 C C . PRO A 1 103 ? 19.940 6.375 -17.302 1.00 89.38 103 PRO A C 1
ATOM 802 O O . PRO A 1 103 ? 19.611 5.242 -16.959 1.00 89.38 103 PRO A O 1
ATOM 805 N N . LEU A 1 104 ? 19.064 7.388 -17.346 1.00 88.31 104 LEU A N 1
ATOM 806 C CA . LEU A 1 104 ? 17.656 7.226 -16.981 1.00 88.31 104 LEU A CA 1
ATOM 807 C C . LEU A 1 104 ? 16.961 6.217 -17.894 1.00 88.31 104 LEU A C 1
ATOM 809 O O . LEU A 1 104 ? 16.303 5.304 -17.406 1.00 88.31 104 LEU A O 1
ATOM 813 N N . LYS A 1 105 ? 17.127 6.325 -19.218 1.00 86.31 105 LYS A N 1
ATOM 814 C CA . LYS A 1 105 ? 16.516 5.373 -20.157 1.00 86.31 105 LYS A CA 1
ATOM 815 C C . LYS A 1 105 ? 17.001 3.942 -19.922 1.00 86.31 105 LYS A C 1
ATOM 817 O O . LYS A 1 105 ? 16.192 3.023 -19.973 1.00 86.31 105 LYS A O 1
ATOM 822 N N . ALA A 1 106 ? 18.293 3.763 -19.644 1.00 86.69 106 ALA A N 1
ATOM 823 C CA . ALA A 1 106 ? 18.876 2.450 -19.381 1.00 86.69 106 ALA A CA 1
ATOM 824 C C . ALA A 1 106 ? 18.337 1.803 -18.093 1.00 86.69 106 ALA A C 1
ATOM 826 O O . ALA A 1 106 ? 18.173 0.588 -18.048 1.00 86.69 106 ALA A O 1
ATOM 827 N N . SER A 1 107 ? 18.034 2.596 -17.060 1.00 86.38 107 SER A N 1
ATOM 828 C CA . SER A 1 107 ? 17.541 2.090 -15.773 1.00 86.38 107 SER A CA 1
ATOM 829 C C . SER A 1 107 ? 16.015 2.045 -15.658 1.00 86.38 107 SER A C 1
ATOM 831 O O . SER A 1 107 ? 15.501 1.291 -14.833 1.00 86.38 107 SER A O 1
ATOM 833 N N . THR A 1 108 ? 15.279 2.795 -16.489 1.00 86.81 108 THR A N 1
ATOM 834 C CA . THR A 1 108 ? 13.820 3.000 -16.371 1.00 86.81 108 THR A CA 1
ATOM 835 C C . THR A 1 108 ? 13.042 1.694 -16.242 1.00 86.81 108 THR A C 1
ATOM 837 O O . THR A 1 108 ? 12.159 1.598 -15.396 1.00 86.81 108 THR A O 1
ATOM 840 N N . GLN A 1 109 ? 13.352 0.676 -17.050 1.00 85.06 109 GLN A N 1
ATOM 841 C CA . GLN A 1 109 ? 12.619 -0.590 -16.996 1.00 85.06 109 GLN A CA 1
ATOM 842 C C . GLN A 1 109 ? 12.776 -1.292 -15.648 1.00 85.06 109 GLN A C 1
ATOM 844 O O . GLN A 1 109 ? 11.782 -1.725 -15.069 1.00 85.06 109 GLN A O 1
ATOM 849 N N . MET A 1 110 ? 14.008 -1.375 -15.142 1.00 84.94 110 MET A N 1
ATOM 850 C CA . MET A 1 110 ? 14.283 -2.026 -13.865 1.00 84.94 110 MET A CA 1
ATOM 851 C C . MET A 1 110 ? 13.730 -1.210 -12.698 1.00 84.94 110 MET A C 1
ATOM 853 O O . MET A 1 110 ? 13.104 -1.774 -11.808 1.00 84.94 110 MET A O 1
ATOM 857 N N . VAL A 1 111 ? 13.893 0.116 -12.731 1.00 87.88 111 VAL A N 1
ATOM 858 C CA . VAL A 1 111 ? 13.327 1.012 -11.714 1.00 87.88 111 VAL A CA 1
ATOM 859 C C . VAL A 1 111 ? 11.812 0.856 -11.665 1.00 87.88 111 VAL A C 1
ATOM 861 O O . VAL A 1 111 ? 11.287 0.588 -10.594 1.00 87.88 111 VAL A O 1
ATOM 864 N N . ASN A 1 112 ? 11.123 0.923 -12.808 1.00 87.62 112 ASN A N 1
ATOM 865 C CA . ASN A 1 112 ? 9.673 0.737 -12.867 1.00 87.62 112 ASN A CA 1
ATOM 866 C C . ASN A 1 112 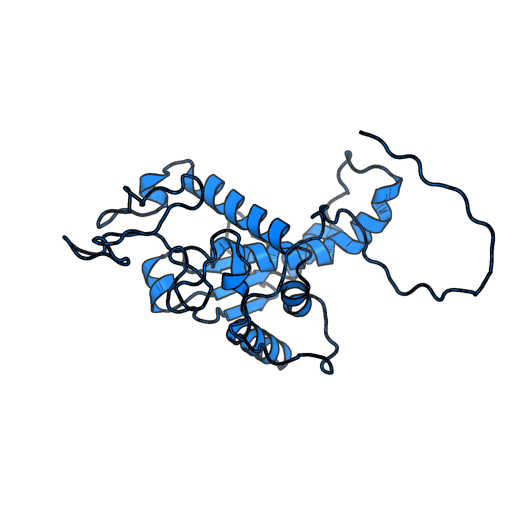? 9.254 -0.643 -12.355 1.00 87.62 112 ASN A C 1
ATOM 868 O O . ASN A 1 112 ? 8.260 -0.750 -11.648 1.00 87.62 112 ASN A O 1
ATOM 872 N N . PHE A 1 113 ? 9.992 -1.698 -12.711 1.00 86.69 113 PHE A N 1
ATOM 873 C CA . PHE A 1 113 ? 9.720 -3.052 -12.234 1.00 86.69 113 PHE A CA 1
ATOM 874 C C . PHE A 1 113 ? 9.820 -3.145 -10.710 1.00 86.69 113 PHE A C 1
ATOM 876 O O . PHE A 1 113 ? 8.887 -3.629 -10.071 1.00 86.69 113 PHE A O 1
ATOM 883 N N . VAL A 1 114 ? 10.915 -2.658 -10.126 1.00 86.69 114 VAL A N 1
ATOM 884 C CA . VAL A 1 114 ? 11.146 -2.693 -8.677 1.00 86.69 114 VAL A CA 1
ATOM 885 C C . VAL A 1 114 ? 10.122 -1.832 -7.946 1.00 86.69 114 VAL A C 1
ATOM 887 O O . VAL A 1 114 ? 9.464 -2.327 -7.035 1.00 86.69 114 VAL A O 1
ATOM 890 N N . THR A 1 115 ? 9.934 -0.574 -8.353 1.00 90.19 115 THR A N 1
ATOM 891 C CA . THR A 1 115 ? 9.012 0.340 -7.664 1.00 90.19 115 THR A CA 1
ATOM 892 C C . THR A 1 115 ? 7.572 -0.144 -7.756 1.00 90.19 115 THR A C 1
ATOM 894 O O . THR A 1 115 ? 6.897 -0.169 -6.733 1.00 90.19 115 THR A O 1
ATOM 897 N N . ALA A 1 116 ? 7.119 -0.623 -8.920 1.00 89.75 116 ALA A N 1
ATOM 898 C CA . ALA A 1 116 ? 5.792 -1.221 -9.055 1.00 89.75 116 ALA A CA 1
ATOM 899 C C . ALA A 1 116 ? 5.661 -2.497 -8.211 1.00 89.75 116 ALA A C 1
ATOM 901 O O . ALA A 1 116 ? 4.645 -2.701 -7.560 1.00 89.75 116 ALA A O 1
ATOM 902 N N . SER A 1 117 ? 6.698 -3.339 -8.152 1.00 87.69 117 SER A N 1
ATOM 903 C CA . SER A 1 117 ? 6.647 -4.548 -7.323 1.00 87.69 117 SER A CA 1
ATOM 904 C C . SER A 1 117 ? 6.507 -4.215 -5.841 1.00 87.69 117 SER A C 1
ATOM 906 O O . SER A 1 117 ? 5.688 -4.823 -5.160 1.00 87.69 117 SER A O 1
ATOM 908 N N . ILE A 1 118 ? 7.272 -3.237 -5.344 1.00 89.88 118 ILE A N 1
ATOM 909 C CA . ILE A 1 118 ? 7.181 -2.780 -3.953 1.00 89.88 118 ILE A CA 1
ATOM 910 C C . ILE A 1 118 ? 5.827 -2.115 -3.697 1.00 89.88 118 ILE A C 1
ATOM 912 O O . ILE A 1 118 ? 5.222 -2.385 -2.664 1.00 89.88 118 ILE A O 1
ATOM 916 N N . HIS A 1 119 ? 5.350 -1.279 -4.623 1.00 92.75 119 HIS A N 1
ATOM 917 C CA . HIS A 1 119 ? 4.055 -0.601 -4.548 1.00 92.75 119 HIS A CA 1
ATOM 918 C C . HIS A 1 119 ? 2.911 -1.602 -4.335 1.00 92.75 119 HIS A C 1
ATOM 920 O O . HIS A 1 119 ? 2.137 -1.445 -3.395 1.00 92.75 119 HIS A O 1
ATOM 926 N N . GLU A 1 120 ? 2.843 -2.666 -5.138 1.00 90.25 120 GLU A N 1
ATOM 927 C CA . GLU A 1 120 ? 1.797 -3.687 -4.996 1.00 90.25 120 GLU A CA 1
ATOM 928 C C . GLU A 1 120 ? 2.015 -4.551 -3.747 1.00 90.25 120 GLU A C 1
ATOM 930 O O . GLU A 1 120 ? 1.122 -4.707 -2.913 1.00 90.25 120 GLU A O 1
ATOM 935 N N . LEU A 1 121 ? 3.224 -5.106 -3.600 1.00 86.62 121 LEU A N 1
ATOM 936 C CA . LEU A 1 121 ? 3.523 -6.130 -2.600 1.00 86.62 121 LEU A CA 1
ATOM 937 C C . LEU A 1 121 ? 3.514 -5.578 -1.178 1.00 86.62 121 LEU A C 1
ATOM 939 O O . LEU A 1 121 ? 2.908 -6.171 -0.288 1.00 86.62 121 LEU A O 1
ATOM 943 N N . ILE A 1 122 ? 4.244 -4.485 -0.964 1.00 88.19 122 ILE A N 1
ATOM 944 C CA . ILE A 1 122 ? 4.480 -3.907 0.358 1.00 88.19 122 ILE A CA 1
ATOM 945 C C . ILE A 1 122 ? 3.614 -2.671 0.528 1.00 88.19 122 ILE A C 1
ATOM 947 O O . ILE A 1 122 ? 2.982 -2.538 1.561 1.00 88.19 122 ILE A O 1
ATOM 951 N N . GLY A 1 123 ? 3.531 -1.806 -0.485 1.00 91.81 123 GLY A N 1
ATOM 952 C CA . GLY A 1 123 ? 2.716 -0.600 -0.454 1.00 91.81 123 GLY A CA 1
ATOM 953 C C . GLY A 1 123 ? 1.269 -0.931 -0.114 1.00 91.81 123 GLY A C 1
ATOM 954 O O . GLY A 1 123 ? 0.845 -0.714 1.019 1.00 91.81 123 GLY A O 1
ATOM 955 N N . HIS A 1 124 ? 0.527 -1.523 -1.046 1.00 90.25 124 HIS A N 1
ATOM 956 C CA . HIS A 1 124 ? -0.844 -1.950 -0.781 1.00 90.25 124 HIS A CA 1
ATOM 957 C C . HIS A 1 124 ? -0.920 -3.046 0.272 1.00 90.25 124 HIS A C 1
ATOM 959 O O . HIS A 1 124 ? -1.828 -2.993 1.095 1.00 90.25 124 HIS A O 1
ATOM 965 N N . GLY A 1 125 ? 0.014 -4.002 0.275 1.00 86.50 125 GLY A N 1
ATOM 966 C CA . GLY A 1 125 ? -0.001 -5.170 1.161 1.00 86.50 125 GLY A CA 1
ATOM 967 C C . GLY A 1 125 ? 0.187 -4.893 2.657 1.00 86.50 125 GLY A C 1
ATOM 968 O O . GLY A 1 125 ? -0.237 -5.724 3.459 1.00 86.50 125 GLY A O 1
ATOM 969 N N . SER A 1 126 ? 0.774 -3.755 3.038 1.00 88.19 126 SER A N 1
ATOM 970 C CA . SER A 1 126 ? 1.038 -3.384 4.433 1.00 88.19 126 SER A CA 1
ATOM 971 C C . SER A 1 126 ? -0.055 -2.502 5.039 1.00 88.19 126 SER A C 1
ATOM 973 O O . SER A 1 126 ? -0.786 -1.809 4.329 1.00 88.19 126 SER A O 1
ATOM 975 N N . GLY A 1 127 ? -0.056 -2.407 6.366 1.00 89.81 127 GLY A N 1
ATOM 976 C CA . GLY A 1 127 ? -0.894 -1.486 7.121 1.00 89.81 127 GLY A CA 1
ATOM 977 C C . GLY A 1 127 ? -2.207 -2.121 7.566 1.00 89.81 127 GLY A C 1
ATOM 978 O O . GLY A 1 127 ? -3.001 -2.628 6.775 1.00 89.81 127 GLY A O 1
ATOM 979 N N . LYS A 1 128 ? -2.457 -2.052 8.869 1.00 90.31 128 LYS A N 1
ATOM 980 C CA . LYS A 1 128 ? -3.672 -2.537 9.515 1.00 90.31 128 LYS A CA 1
ATOM 981 C C . LYS A 1 128 ? -4.683 -1.411 9.687 1.00 90.31 128 LYS A C 1
ATOM 983 O O . LYS A 1 128 ? -4.364 -0.348 10.219 1.00 90.31 128 LYS A O 1
ATOM 988 N N . LEU A 1 129 ? -5.939 -1.684 9.342 1.00 92.06 129 LEU A N 1
ATOM 989 C CA . LEU A 1 129 ? -7.053 -0.799 9.667 1.00 92.06 129 LEU A CA 1
ATOM 990 C C . LEU A 1 129 ? -7.574 -1.125 11.071 1.00 92.06 129 LEU A C 1
ATOM 992 O O . LEU A 1 129 ? -8.193 -2.167 11.294 1.00 92.06 129 LEU A O 1
ATOM 996 N N . LEU A 1 130 ? -7.338 -0.232 12.033 1.00 94.62 130 LEU A N 1
ATOM 997 C CA . LEU A 1 130 ? -7.910 -0.366 13.376 1.00 94.62 130 LEU A CA 1
ATOM 998 C C . LEU A 1 130 ? -9.435 -0.287 13.285 1.00 94.62 130 LEU A C 1
ATOM 1000 O O . LEU A 1 130 ? -9.975 0.706 12.795 1.00 94.62 130 LEU A O 1
ATOM 1004 N N . SER A 1 131 ? -10.117 -1.338 13.732 1.00 94.00 131 SER A N 1
ATOM 1005 C CA . SER A 1 131 ? -11.540 -1.541 13.465 1.00 94.00 131 SER A CA 1
ATOM 1006 C C . SER A 1 131 ? -12.273 -2.155 14.656 1.00 94.00 131 SER A C 1
ATOM 1008 O O . SER A 1 131 ? -11.748 -3.018 15.364 1.00 94.00 131 SER A O 1
ATOM 1010 N N . GLU A 1 132 ? -13.517 -1.723 14.842 1.00 95.25 132 GLU A N 1
ATOM 1011 C CA . GLU A 1 132 ? -14.539 -2.391 15.644 1.00 95.25 132 GLU A CA 1
ATOM 1012 C C . GLU A 1 132 ? -15.282 -3.370 14.726 1.00 95.25 132 GLU A C 1
ATOM 1014 O O . GLU A 1 132 ? -16.081 -2.960 13.885 1.00 95.25 132 GLU A O 1
ATOM 1019 N N . THR A 1 133 ? -14.951 -4.657 14.826 1.00 90.38 133 THR A N 1
ATOM 1020 C CA . THR A 1 133 ? -15.409 -5.708 13.902 1.00 90.38 133 THR A CA 1
ATOM 1021 C C . THR A 1 133 ? -16.836 -6.164 14.197 1.00 90.38 133 THR A C 1
ATOM 1023 O O . THR A 1 133 ? -17.565 -6.563 13.293 1.00 90.38 133 THR A O 1
ATOM 1026 N N . ALA A 1 134 ? -17.255 -6.059 15.455 1.00 91.50 134 ALA A N 1
ATOM 1027 C CA . ALA A 1 134 ? -18.621 -6.248 15.929 1.00 91.50 134 ALA A CA 1
ATOM 1028 C C . ALA A 1 134 ? -18.848 -5.327 17.145 1.00 91.50 134 ALA A C 1
ATOM 1030 O O . ALA A 1 134 ? -17.872 -4.774 17.656 1.00 91.50 134 ALA A O 1
ATOM 1031 N N . PRO A 1 135 ? -20.089 -5.132 17.633 1.00 92.81 135 PRO A N 1
ATOM 1032 C CA . PRO A 1 135 ? -20.340 -4.270 18.787 1.00 92.81 135 PRO A CA 1
ATOM 1033 C C . PRO A 1 135 ? -19.438 -4.620 19.980 1.00 92.81 135 PRO A C 1
ATOM 1035 O O . PRO A 1 135 ? -19.521 -5.723 20.518 1.00 92.81 135 PRO A O 1
ATOM 1038 N N . ASN A 1 136 ? -18.583 -3.675 20.384 1.00 91.94 136 ASN A N 1
ATOM 1039 C CA . ASN A 1 136 ? -17.574 -3.831 21.444 1.00 91.94 136 ASN A CA 1
ATOM 1040 C C . ASN A 1 136 ? -16.491 -4.905 21.198 1.00 91.94 136 ASN A C 1
ATOM 1042 O O . ASN A 1 136 ? -15.797 -5.299 22.135 1.00 91.94 136 ASN A O 1
ATOM 1046 N N . VAL A 1 137 ? -16.309 -5.362 19.958 1.00 94.50 137 VAL A N 1
ATOM 1047 C CA . VAL A 1 137 ? -15.234 -6.280 19.559 1.00 94.50 137 VAL A CA 1
ATOM 1048 C C . VAL A 1 137 ? -14.278 -5.530 18.643 1.00 94.50 137 VAL A C 1
ATOM 1050 O O . VAL A 1 137 ? -14.680 -5.018 17.601 1.00 94.50 137 VAL A O 1
ATOM 1053 N N . TYR A 1 138 ? -13.006 -5.463 19.026 1.00 94.31 138 TYR A N 1
ATOM 1054 C CA . TYR A 1 138 ? -11.989 -4.671 18.337 1.00 94.31 138 TYR A CA 1
ATOM 1055 C C . TYR A 1 138 ? -10.878 -5.575 17.823 1.00 94.31 138 TYR A C 1
ATOM 1057 O O . TYR A 1 138 ? -10.462 -6.507 18.510 1.00 94.31 138 TYR A O 1
ATOM 1065 N N . ASN A 1 139 ? -10.338 -5.272 16.642 1.00 91.94 139 ASN A N 1
ATOM 1066 C CA . ASN A 1 139 ? -9.155 -5.969 16.132 1.00 91.94 139 ASN A CA 1
ATOM 1067 C C . ASN A 1 139 ? -7.846 -5.462 16.774 1.00 91.94 139 ASN A C 1
ATOM 1069 O O . ASN A 1 139 ? -6.761 -5.822 16.328 1.00 91.94 139 ASN A O 1
ATOM 1073 N N . PHE A 1 140 ? -7.924 -4.631 17.814 1.00 93.06 140 PHE A N 1
ATOM 1074 C CA . PHE A 1 140 ? -6.808 -4.094 18.590 1.00 93.06 140 PHE A CA 1
ATOM 1075 C C . PHE A 1 140 ? -7.191 -4.000 20.073 1.00 93.06 140 PHE A C 1
ATOM 1077 O O . PHE A 1 140 ? -8.365 -4.106 20.424 1.00 93.06 140 PHE A O 1
ATOM 1084 N N . ASN A 1 141 ? -6.212 -3.795 20.957 1.00 92.12 141 ASN A N 1
ATOM 1085 C CA . ASN A 1 141 ? -6.490 -3.628 22.381 1.00 92.12 141 ASN A CA 1
ATOM 1086 C C . ASN A 1 141 ? -7.088 -2.236 22.642 1.00 92.12 141 ASN A C 1
ATOM 1088 O O . ASN A 1 141 ? -6.381 -1.235 22.568 1.00 92.12 141 ASN A O 1
ATOM 1092 N N . LYS A 1 142 ? -8.387 -2.166 22.943 1.00 93.12 142 LYS A N 1
ATOM 1093 C CA . LYS A 1 142 ? -9.075 -0.898 23.211 1.00 93.12 142 LYS A CA 1
ATOM 1094 C C . LYS A 1 142 ? -8.717 -0.279 24.565 1.00 93.12 142 LYS A C 1
ATOM 1096 O O . LYS A 1 142 ? -8.717 0.945 24.670 1.00 93.12 142 LYS A O 1
ATOM 1101 N N . ASP A 1 143 ? -8.418 -1.097 25.570 1.00 93.12 143 ASP A N 1
ATOM 1102 C CA . ASP A 1 143 ? -8.070 -0.627 26.919 1.00 93.12 143 ASP A CA 1
ATOM 1103 C C . ASP A 1 143 ? -6.640 -0.074 26.970 1.00 93.12 143 ASP A C 1
ATOM 1105 O O . ASP A 1 143 ? -6.311 0.780 27.792 1.00 93.12 143 ASP A O 1
ATOM 1109 N N . ARG A 1 144 ? -5.792 -0.535 26.046 1.00 93.19 144 ARG A N 1
ATOM 1110 C CA . ARG A 1 144 ? -4.445 -0.024 25.802 1.00 93.19 144 ARG A CA 1
ATOM 1111 C C . ARG A 1 144 ? -4.252 0.235 24.301 1.00 93.19 144 ARG A C 1
ATOM 1113 O O . ARG A 1 144 ? -3.599 -0.568 23.629 1.00 93.19 144 ARG A O 1
ATOM 1120 N N . PRO A 1 145 ? -4.843 1.319 23.767 1.00 94.56 145 PRO A N 1
ATOM 1121 C CA . PRO A 1 145 ? -4.808 1.613 22.340 1.00 94.56 145 PRO A CA 1
ATOM 1122 C C . PRO A 1 145 ? -3.374 1.869 21.850 1.00 94.56 145 PRO A C 1
ATOM 1124 O O . PRO A 1 145 ? -2.548 2.380 22.612 1.00 94.56 145 PRO A O 1
ATOM 1127 N N . PRO A 1 146 ? -3.080 1.563 20.573 1.00 94.50 146 PRO A N 1
ATOM 1128 C CA . PRO A 1 146 ? -1.799 1.885 19.958 1.00 94.50 146 PRO A CA 1
ATOM 1129 C C . PRO A 1 146 ? -1.446 3.367 20.095 1.00 94.50 146 PRO A C 1
ATOM 1131 O O . PRO A 1 146 ? -2.303 4.237 19.915 1.00 94.50 146 PRO A O 1
ATOM 1134 N N . THR A 1 147 ? -0.175 3.661 20.360 1.00 94.81 147 THR A N 1
ATOM 1135 C CA . THR A 1 147 ? 0.338 5.034 20.345 1.00 94.81 147 THR A CA 1
ATOM 1136 C C . THR A 1 147 ? 0.520 5.497 18.905 1.00 94.81 147 THR A C 1
ATOM 1138 O O . THR A 1 147 ? 1.243 4.874 18.132 1.00 94.81 147 THR A O 1
ATOM 1141 N N . ASN A 1 148 ? -0.109 6.607 18.537 1.00 93.06 148 ASN A N 1
ATOM 1142 C CA . ASN A 1 148 ? 0.050 7.241 17.238 1.00 93.06 148 ASN A CA 1
ATOM 1143 C C . ASN A 1 148 ? 1.493 7.771 17.079 1.00 93.06 148 ASN A C 1
ATOM 1145 O O . ASN A 1 148 ? 1.905 8.634 17.859 1.00 93.06 148 ASN A O 1
ATOM 1149 N N . PRO A 1 149 ? 2.255 7.322 16.064 1.00 90.38 149 PRO A N 1
ATOM 1150 C CA . PRO A 1 149 ? 3.656 7.708 15.896 1.00 90.38 149 PRO A CA 1
ATOM 1151 C C . PRO A 1 149 ? 3.848 9.180 15.503 1.00 90.38 149 PRO A C 1
ATOM 1153 O O . PRO A 1 149 ? 4.942 9.712 15.659 1.00 90.38 149 PRO A O 1
ATOM 1156 N N . LEU A 1 15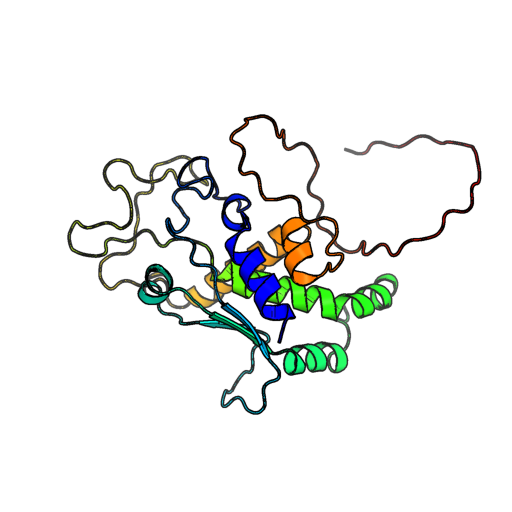0 ? 2.805 9.854 15.005 1.00 91.62 150 LEU A N 1
ATOM 1157 C CA . LEU A 1 150 ? 2.864 11.264 14.611 1.00 91.62 150 LEU A CA 1
ATOM 1158 C C . LEU A 1 150 ? 2.624 12.212 15.790 1.00 91.62 150 LEU A C 1
ATOM 1160 O O . LEU A 1 150 ? 3.200 13.295 15.833 1.00 91.62 150 LEU A O 1
ATOM 1164 N N . THR A 1 151 ? 1.754 11.828 16.728 1.00 94.00 151 THR A N 1
ATOM 1165 C CA . THR A 1 151 ? 1.333 12.698 17.842 1.00 94.00 151 THR A CA 1
ATOM 1166 C C . THR A 1 151 ? 1.874 12.254 19.199 1.00 94.00 151 THR A C 1
ATOM 1168 O O . THR A 1 151 ? 1.830 13.024 20.157 1.00 94.00 151 THR A O 1
ATOM 1171 N N . GLY A 1 152 ? 2.347 11.011 19.316 1.00 93.75 152 GLY A N 1
ATOM 1172 C CA . GLY A 1 152 ? 2.739 10.393 20.583 1.00 93.75 152 GLY A CA 1
ATOM 1173 C C . GLY A 1 152 ? 1.569 10.096 21.528 1.00 93.75 152 GLY A C 1
ATOM 1174 O O . GLY A 1 152 ? 1.805 9.687 22.661 1.00 93.75 152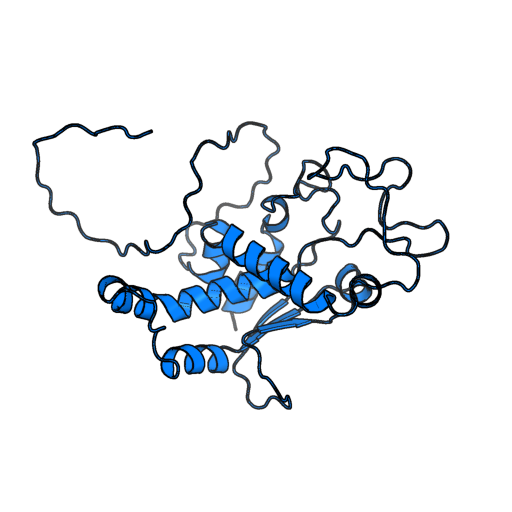 GLY A O 1
ATOM 1175 N N . GLN A 1 153 ? 0.323 10.302 21.091 1.00 96.00 153 GLN A N 1
ATOM 1176 C CA . GLN A 1 153 ? -0.883 10.065 21.888 1.00 96.00 153 GLN A CA 1
ATOM 1177 C C . GLN A 1 153 ? -1.533 8.728 21.534 1.00 96.00 153 GLN A C 1
ATOM 1179 O O . GLN A 1 153 ? -1.322 8.192 20.447 1.00 96.00 153 GLN A O 1
ATOM 1184 N N . ALA A 1 154 ? -2.357 8.203 22.438 1.00 96.31 154 ALA A N 1
ATOM 1185 C CA . ALA A 1 154 ? -3.223 7.064 22.155 1.0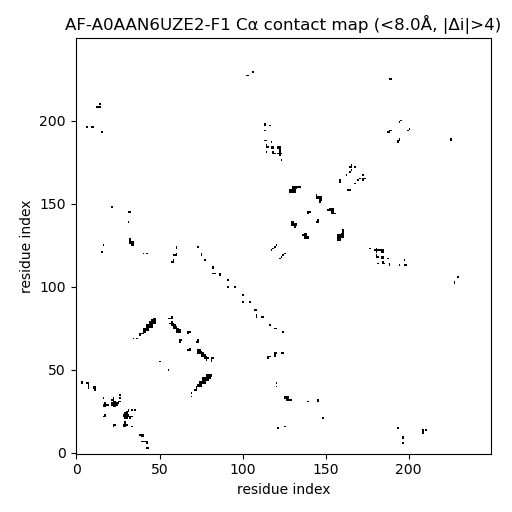0 96.31 154 ALA A CA 1
ATOM 1186 C C . ALA A 1 154 ? -4.128 7.334 20.938 1.00 96.31 154 ALA A C 1
ATOM 1188 O O . ALA A 1 154 ? -4.624 8.445 20.758 1.00 96.31 154 ALA A O 1
ATOM 1189 N N . VAL A 1 155 ? -4.365 6.319 20.104 1.00 96.00 155 VAL A N 1
ATOM 1190 C CA . VAL A 1 155 ? -5.360 6.413 19.028 1.00 96.00 155 VAL A CA 1
ATOM 1191 C C . VAL A 1 155 ? -6.771 6.528 19.614 1.00 96.00 155 VAL A C 1
ATOM 1193 O O . VAL A 1 155 ? -7.194 5.699 20.418 1.00 96.00 155 VAL A O 1
ATOM 1196 N N . GLU A 1 156 ? -7.520 7.523 19.143 1.00 95.00 156 GLU A N 1
ATOM 1197 C CA . GLU A 1 156 ? -8.894 7.810 19.583 1.00 95.00 156 GLU A CA 1
ATOM 1198 C C . GLU A 1 156 ? -9.959 7.467 18.524 1.00 95.00 156 GLU A C 1
ATOM 1200 O O . GLU A 1 156 ? -11.157 7.549 18.797 1.00 95.00 156 GLU A O 1
ATOM 1205 N N . SER A 1 157 ? -9.548 7.069 17.316 1.00 95.12 157 SER A N 1
ATOM 1206 C CA . SER A 1 157 ? -10.443 6.790 16.188 1.00 95.12 157 SER A CA 1
ATOM 1207 C C . SER A 1 157 ? -10.138 5.454 15.506 1.00 95.12 157 SER A C 1
ATOM 1209 O O . SER A 1 157 ? -9.003 4.987 15.465 1.00 95.12 157 SER A O 1
ATOM 1211 N N . TRP A 1 158 ? -11.186 4.811 14.992 1.00 96.19 158 TRP A N 1
ATOM 1212 C CA . TRP A 1 158 ? -11.141 3.511 14.316 1.00 96.19 158 TRP A CA 1
ATOM 1213 C C . TRP A 1 158 ? -12.369 3.354 13.411 1.00 96.19 158 TRP A C 1
ATOM 1215 O O . TRP A 1 158 ? -13.351 4.089 13.555 1.00 96.19 158 TRP A O 1
ATOM 1225 N N . TYR A 1 159 ? -12.338 2.383 12.500 1.00 95.75 159 TYR A N 1
ATOM 1226 C CA . TYR A 1 159 ? -13.479 2.053 11.644 1.00 95.75 159 TYR A CA 1
ATOM 1227 C C . TYR A 1 159 ? -14.585 1.362 12.447 1.00 95.75 159 TYR A C 1
ATOM 1229 O O . TYR A 1 159 ? -14.323 0.439 13.219 1.00 95.75 159 TYR A O 1
ATOM 1237 N N . LYS A 1 160 ? -15.832 1.804 12.275 1.00 95.75 160 LYS A N 1
ATOM 1238 C CA . LYS A 1 160 ? -17.021 1.176 12.872 1.00 95.75 160 LYS A CA 1
ATOM 1239 C C . LYS A 1 160 ? -17.517 -0.014 12.042 1.00 95.75 160 LYS A C 1
ATOM 1241 O O . LYS A 1 160 ? -17.170 -0.099 10.862 1.00 95.75 160 LYS A O 1
ATOM 1246 N N . PRO A 1 161 ? -18.380 -0.886 12.601 1.00 94.44 161 PRO A N 1
ATOM 1247 C CA . PRO A 1 161 ? -18.975 -1.976 11.836 1.00 94.44 161 PRO A CA 1
ATOM 1248 C C . PRO A 1 161 ? -19.617 -1.477 10.532 1.00 94.44 161 PRO A C 1
ATOM 1250 O O . PRO A 1 161 ? -20.416 -0.540 10.541 1.00 94.44 161 PRO A O 1
ATOM 1253 N N . GLY A 1 162 ? -19.235 -2.086 9.407 1.00 90.31 162 GLY A N 1
ATOM 1254 C CA . GLY A 1 162 ? -19.706 -1.725 8.064 1.00 90.31 162 GLY A CA 1
ATOM 1255 C C . GLY A 1 162 ? -18.994 -0.535 7.407 1.00 90.31 162 GLY A C 1
ATOM 1256 O O . GLY A 1 162 ? -19.201 -0.296 6.218 1.00 90.31 162 GLY A O 1
ATOM 1257 N N . GLN A 1 163 ? -18.137 0.197 8.126 1.00 93.62 163 GLN A N 1
ATOM 1258 C CA . GLN A 1 163 ? -17.294 1.218 7.510 1.00 93.62 163 GLN A CA 1
ATOM 1259 C C . GLN A 1 163 ? -16.091 0.576 6.825 1.00 93.62 163 GLN A C 1
ATOM 1261 O O . GLN A 1 163 ? -15.425 -0.298 7.370 1.00 93.62 163 GLN A O 1
ATOM 1266 N N . THR A 1 164 ? -15.780 1.074 5.637 1.00 90.50 164 THR A N 1
ATOM 1267 C CA . THR A 1 164 ? -14.566 0.741 4.897 1.00 90.50 164 THR A CA 1
ATOM 1268 C C . THR A 1 164 ? -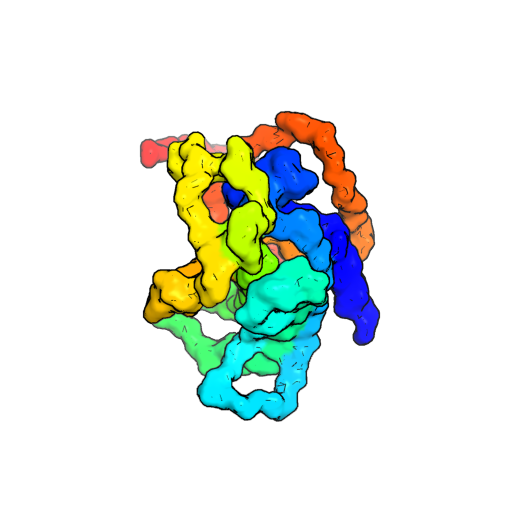13.727 1.995 4.702 1.00 90.50 164 THR A C 1
ATOM 1270 O O . THR A 1 164 ? -14.211 3.125 4.833 1.00 90.50 164 THR A O 1
ATOM 1273 N N . TRP A 1 165 ? -12.468 1.808 4.320 1.00 89.94 165 TRP A N 1
ATOM 1274 C CA . TRP A 1 165 ? -11.594 2.913 3.939 1.00 89.94 165 TRP A CA 1
ATOM 1275 C C . TRP A 1 165 ? -12.239 3.795 2.846 1.00 89.94 165 TRP A C 1
ATOM 1277 O O . TRP A 1 165 ? -12.247 5.020 2.971 1.00 89.94 165 TRP A O 1
ATOM 1287 N N . THR A 1 166 ? -12.907 3.186 1.851 1.00 92.44 166 THR A N 1
ATOM 1288 C CA . THR A 1 166 ? -13.637 3.925 0.804 1.00 92.44 166 THR A CA 1
ATOM 1289 C C . THR A 1 166 ? -14.828 4.716 1.337 1.00 92.44 166 THR A C 1
ATOM 1291 O O . THR A 1 166 ? -15.049 5.839 0.890 1.00 92.44 166 THR A O 1
ATOM 1294 N N . SER A 1 167 ? -15.584 4.189 2.309 1.00 94.44 167 SER A N 1
ATOM 1295 C CA . SER A 1 167 ? -16.748 4.906 2.846 1.00 94.44 167 SER A CA 1
ATOM 1296 C C . SER A 1 167 ? -16.351 6.104 3.708 1.00 94.44 167 SER A C 1
ATOM 1298 O O . SER A 1 167 ? -17.091 7.080 3.758 1.00 94.44 167 SER A O 1
ATOM 1300 N N . VAL A 1 168 ? -15.202 6.036 4.390 1.00 96.12 168 VAL A N 1
ATOM 1301 C CA . VAL A 1 168 ? -14.716 7.111 5.273 1.00 96.12 168 VAL A CA 1
ATOM 1302 C C . VAL A 1 168 ? -13.973 8.191 4.484 1.00 96.12 168 VAL A C 1
ATOM 1304 O O . VAL A 1 168 ? -14.280 9.371 4.629 1.00 96.12 168 VAL A O 1
ATOM 1307 N N . PHE A 1 169 ? -13.028 7.810 3.619 1.00 95.31 169 PHE A N 1
ATOM 1308 C CA . PHE A 1 169 ? -12.256 8.768 2.814 1.00 95.31 169 PHE A CA 1
ATOM 1309 C C . PHE A 1 169 ? -13.023 9.280 1.584 1.00 95.31 169 PHE A C 1
ATOM 1311 O O . PHE A 1 169 ? -12.645 10.291 0.983 1.00 95.31 169 PHE A O 1
ATOM 1318 N N . GLY A 1 170 ? -14.102 8.599 1.187 1.00 96.12 170 GLY A N 1
ATOM 1319 C CA . GLY A 1 170 ? -14.957 8.993 0.073 1.00 96.12 170 GLY A CA 1
ATOM 1320 C C . GLY A 1 170 ? -14.165 9.175 -1.221 1.00 96.12 170 GLY A C 1
ATOM 1321 O O . GLY A 1 170 ? -13.416 8.301 -1.649 1.00 96.12 170 GLY A O 1
ATOM 1322 N N . LYS A 1 171 ? -14.298 10.350 -1.845 1.00 96.12 171 LYS A N 1
ATOM 1323 C CA . LYS A 1 171 ? -13.632 10.668 -3.122 1.00 96.12 171 LYS A CA 1
ATOM 1324 C C . LYS A 1 171 ? -12.103 10.708 -3.035 1.00 96.12 171 LYS A C 1
ATOM 1326 O O . LYS A 1 171 ? -11.450 10.615 -4.068 1.00 96.12 171 LYS A O 1
ATOM 1331 N N . LEU A 1 172 ? -11.540 10.876 -1.838 1.00 96.56 172 LEU A N 1
ATOM 1332 C CA . LEU A 1 172 ? -10.092 10.937 -1.636 1.00 96.56 172 LEU A CA 1
ATOM 1333 C C . LEU A 1 172 ? -9.461 9.568 -1.436 1.00 96.56 172 LEU A C 1
ATOM 1335 O O . LEU A 1 172 ? -8.239 9.488 -1.486 1.00 96.56 172 LEU A O 1
ATOM 1339 N N . ALA A 1 173 ? -10.276 8.531 -1.222 1.00 94.31 173 ALA A N 1
ATOM 1340 C CA . ALA A 1 173 ? -9.834 7.185 -0.905 1.00 94.31 173 ALA A CA 1
ATOM 1341 C C . ALA A 1 173 ? -8.689 6.762 -1.838 1.00 94.31 173 ALA A C 1
ATOM 1343 O O . ALA A 1 173 ? -7.531 6.766 -1.423 1.00 94.31 173 ALA A O 1
ATOM 1344 N N . ILE A 1 174 ? -8.988 6.513 -3.114 1.00 93.19 174 ILE A N 1
ATOM 1345 C CA . ILE A 1 174 ? -8.012 6.013 -4.095 1.00 93.19 174 ILE A CA 1
ATOM 1346 C C . ILE A 1 174 ? -6.734 6.859 -4.098 1.00 93.19 174 ILE A C 1
ATOM 1348 O O . ILE A 1 174 ? -5.649 6.321 -3.935 1.00 93.19 174 ILE A O 1
ATOM 1352 N N . THR A 1 175 ? -6.845 8.186 -4.175 1.00 95.94 175 THR A N 1
ATOM 1353 C CA . THR A 1 175 ? -5.673 9.073 -4.203 1.00 95.94 175 THR A CA 1
ATOM 1354 C C . THR A 1 175 ? -4.780 8.937 -2.967 1.00 95.94 175 THR A C 1
ATOM 1356 O O . THR A 1 175 ? -3.557 8.967 -3.095 1.00 95.94 175 THR A O 1
ATOM 1359 N N . VAL A 1 176 ? -5.361 8.806 -1.770 1.00 96.50 176 VAL A N 1
ATOM 1360 C CA . VAL A 1 176 ? -4.595 8.647 -0.523 1.00 96.50 176 VAL A CA 1
ATOM 1361 C C . VAL A 1 176 ? -3.880 7.299 -0.492 1.00 96.50 176 VAL A C 1
ATOM 1363 O O . VAL A 1 176 ? -2.705 7.247 -0.134 1.00 96.50 176 VAL A O 1
ATOM 1366 N N . GLU A 1 177 ? -4.558 6.228 -0.900 1.00 94.56 177 GLU A N 1
ATOM 1367 C CA . GLU A 1 177 ? -3.986 4.880 -0.895 1.00 94.56 177 GLU A CA 1
ATOM 1368 C C . GLU A 1 177 ? -2.866 4.722 -1.933 1.00 94.56 177 GLU A C 1
ATOM 1370 O O . GLU A 1 177 ? -1.781 4.248 -1.603 1.00 94.56 177 GLU A O 1
ATOM 1375 N N . GLU A 1 178 ? -3.067 5.229 -3.148 1.00 95.38 178 GLU A N 1
ATOM 1376 C CA . GLU A 1 178 ? -2.035 5.268 -4.190 1.00 95.38 178 GLU A CA 1
ATOM 1377 C C . GLU A 1 178 ? -0.828 6.115 -3.769 1.00 95.38 178 GLU A C 1
ATOM 1379 O O . GLU A 1 178 ? 0.325 5.763 -4.028 1.00 95.38 178 GLU A O 1
ATOM 1384 N N . CYS A 1 179 ? -1.065 7.246 -3.096 1.00 97.31 179 CYS A N 1
ATOM 1385 C CA . CYS A 1 179 ? 0.008 8.078 -2.558 1.00 97.31 179 CYS A CA 1
ATOM 1386 C C . CYS A 1 179 ? 0.826 7.304 -1.517 1.00 97.31 179 CYS A C 1
ATOM 1388 O O . CYS A 1 179 ? 2.054 7.274 -1.596 1.00 97.31 179 CYS A O 1
ATOM 1390 N N . ARG A 1 180 ? 0.154 6.623 -0.582 1.00 96.31 180 ARG A N 1
ATOM 1391 C CA . ARG A 1 180 ? 0.797 5.794 0.441 1.00 96.31 180 ARG A CA 1
ATOM 1392 C C . ARG A 1 180 ? 1.639 4.681 -0.188 1.00 96.31 180 ARG A C 1
ATOM 1394 O O . ARG A 1 180 ? 2.816 4.562 0.150 1.00 96.31 180 ARG A O 1
ATOM 1401 N N . ALA A 1 181 ? 1.075 3.911 -1.118 1.00 95.12 181 ALA A N 1
ATOM 1402 C CA . ALA A 1 181 ? 1.773 2.811 -1.783 1.00 95.12 181 ALA A CA 1
ATOM 1403 C C . ALA A 1 181 ? 2.989 3.297 -2.595 1.00 95.12 181 ALA A C 1
ATOM 1405 O O . ALA A 1 181 ? 4.076 2.720 -2.501 1.00 95.12 181 ALA A O 1
ATOM 1406 N N . ASN A 1 182 ? 2.861 4.427 -3.300 1.00 95.81 182 ASN A N 1
ATOM 1407 C CA . ASN A 1 182 ? 3.982 5.057 -4.001 1.00 95.81 182 ASN A CA 1
ATOM 1408 C C . ASN A 1 182 ? 5.081 5.531 -3.044 1.00 95.81 182 ASN A C 1
ATOM 1410 O O . ASN A 1 182 ? 6.257 5.263 -3.286 1.00 95.81 182 ASN A O 1
ATOM 1414 N N . LEU A 1 183 ? 4.729 6.195 -1.943 1.00 96.12 183 LEU A N 1
ATOM 1415 C CA . LEU A 1 183 ? 5.711 6.663 -0.963 1.00 96.12 183 LEU A CA 1
ATOM 1416 C C . LEU A 1 183 ? 6.471 5.503 -0.313 1.00 96.12 183 LEU A C 1
ATOM 1418 O O . LEU A 1 183 ? 7.679 5.615 -0.122 1.00 96.12 183 LEU A O 1
ATOM 1422 N N . ILE A 1 184 ? 5.805 4.379 -0.040 1.00 94.12 184 ILE A N 1
ATOM 1423 C CA . ILE A 1 184 ? 6.462 3.156 0.445 1.00 94.12 184 ILE A CA 1
ATOM 1424 C C . ILE A 1 184 ? 7.434 2.612 -0.604 1.00 94.12 184 ILE A C 1
ATOM 1426 O O . ILE A 1 184 ? 8.561 2.258 -0.260 1.00 94.12 184 ILE A O 1
ATOM 1430 N N . SER A 1 185 ? 7.042 2.602 -1.883 1.00 93.19 185 SER A N 1
ATOM 1431 C CA . SER A 1 185 ? 7.928 2.157 -2.965 1.00 93.19 185 SER A CA 1
ATOM 1432 C C . SER A 1 185 ? 9.214 2.974 -3.048 1.00 93.19 185 SER A C 1
ATOM 1434 O O . SER A 1 185 ? 10.286 2.408 -3.232 1.00 93.19 185 SER A O 1
ATOM 1436 N N . TYR A 1 186 ? 9.127 4.289 -2.836 1.00 93.56 186 TYR A N 1
ATOM 1437 C CA . TYR A 1 186 ? 10.293 5.169 -2.824 1.00 93.56 186 TYR A CA 1
ATOM 1438 C C . TYR A 1 186 ? 11.102 5.046 -1.536 1.00 93.56 186 TYR A C 1
ATOM 1440 O O . TYR A 1 186 ? 12.325 5.101 -1.585 1.00 93.56 186 TYR A O 1
ATOM 1448 N N . TYR A 1 187 ? 10.434 4.851 -0.398 1.00 92.62 187 TYR A N 1
ATOM 1449 C CA . TYR A 1 187 ? 11.084 4.658 0.897 1.00 92.62 187 TYR A CA 1
ATOM 1450 C C . TYR A 1 187 ? 11.948 3.392 0.939 1.00 92.62 187 TYR A C 1
ATOM 1452 O O . TYR A 1 187 ? 12.966 3.381 1.620 1.00 92.62 187 TYR A O 1
ATOM 1460 N N . LEU A 1 188 ? 11.548 2.342 0.216 1.00 90.44 188 LEU A N 1
ATOM 1461 C CA . LEU A 1 188 ? 12.259 1.060 0.148 1.00 90.44 188 LEU A CA 1
ATOM 1462 C C . LEU A 1 188 ? 13.075 0.883 -1.143 1.00 90.44 188 LEU A C 1
ATOM 1464 O O . LEU A 1 188 ? 13.610 -0.200 -1.377 1.00 90.44 188 LEU A O 1
ATOM 1468 N N . ALA A 1 189 ? 13.159 1.906 -1.999 1.00 85.56 189 ALA A N 1
ATOM 1469 C CA . ALA A 1 189 ? 13.769 1.789 -3.326 1.00 85.56 189 ALA A CA 1
ATOM 1470 C C . ALA A 1 189 ? 15.272 1.460 -3.286 1.00 85.56 189 ALA A C 1
ATOM 1472 O O . ALA A 1 189 ? 15.808 0.945 -4.266 1.00 85.56 189 ALA A O 1
ATOM 1473 N N . ASP A 1 190 ? 15.950 1.758 -2.179 1.00 83.81 190 ASP A N 1
ATOM 1474 C CA . ASP A 1 190 ? 17.367 1.485 -1.943 1.00 83.81 190 ASP A CA 1
ATOM 1475 C C . ASP A 1 190 ? 17.622 0.459 -0.830 1.00 83.81 190 ASP A C 1
ATOM 1477 O O . ASP A 1 190 ? 18.779 0.173 -0.503 1.00 83.81 190 ASP A O 1
ATOM 1481 N N . GLU A 1 191 ? 16.563 -0.139 -0.276 1.00 86.25 191 GLU A N 1
ATOM 1482 C CA . GLU A 1 191 ? 16.687 -1.154 0.762 1.00 86.25 191 GLU A CA 1
ATOM 1483 C C . GLU A 1 191 ? 17.242 -2.445 0.154 1.00 86.25 191 GLU A C 1
ATOM 1485 O O . GLU A 1 191 ? 16.602 -3.094 -0.676 1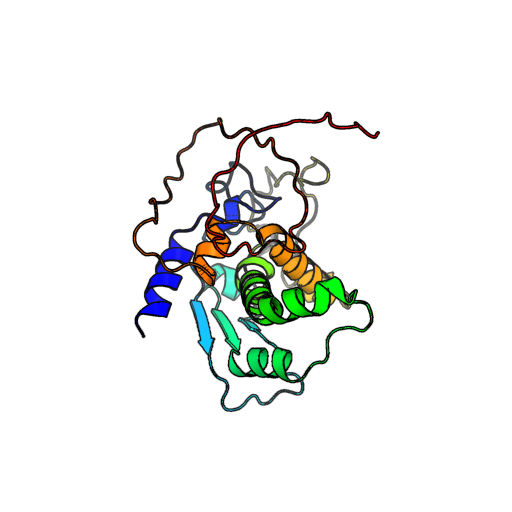.00 86.25 191 GLU A O 1
ATOM 1490 N N . LYS A 1 192 ? 18.453 -2.836 0.561 1.00 83.19 192 LYS A N 1
ATOM 1491 C CA . LYS A 1 192 ? 19.212 -3.916 -0.088 1.00 83.19 192 LYS A CA 1
ATOM 1492 C C . LYS A 1 192 ? 18.478 -5.244 -0.026 1.00 83.19 192 LYS A C 1
ATOM 1494 O O . LYS A 1 192 ? 18.470 -5.970 -1.014 1.00 83.19 192 LYS A O 1
ATOM 1499 N N . GLU A 1 193 ? 17.845 -5.548 1.100 1.00 78.00 193 GLU A N 1
ATOM 1500 C CA . GLU A 1 193 ? 17.106 -6.802 1.270 1.00 78.00 193 GLU A CA 1
ATOM 1501 C C . GLU A 1 193 ? 15.851 -6.847 0.388 1.00 78.00 193 GLU A C 1
ATOM 1503 O O . GLU A 1 193 ? 15.523 -7.886 -0.185 1.00 78.00 193 GLU A O 1
ATOM 1508 N N . VAL A 1 194 ? 15.197 -5.700 0.187 1.00 79.75 194 VAL A N 1
ATOM 1509 C CA . VAL A 1 194 ? 14.083 -5.566 -0.762 1.00 79.75 194 VAL A CA 1
ATOM 1510 C C . VAL A 1 194 ? 14.598 -5.659 -2.198 1.00 79.75 194 VAL A C 1
ATOM 1512 O O . VAL A 1 194 ? 14.006 -6.343 -3.024 1.00 79.75 194 VAL A O 1
ATOM 1515 N N . LEU A 1 195 ? 15.731 -5.040 -2.522 1.00 78.94 195 LEU A N 1
ATOM 1516 C CA . LEU A 1 195 ? 16.328 -5.133 -3.853 1.00 78.94 195 LEU A CA 1
ATOM 1517 C C . LEU A 1 195 ? 16.788 -6.554 -4.190 1.00 78.94 195 LEU A C 1
ATOM 1519 O O . LEU A 1 195 ? 16.645 -6.966 -5.340 1.00 78.94 195 LEU A O 1
ATOM 1523 N N . ARG A 1 196 ? 17.270 -7.339 -3.218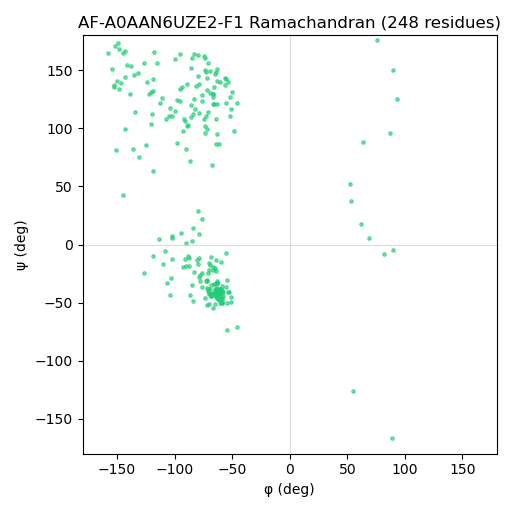 1.00 76.75 196 ARG A N 1
ATOM 1524 C CA . ARG A 1 196 ? 17.631 -8.753 -3.427 1.00 76.75 196 ARG A CA 1
ATOM 1525 C C . ARG A 1 196 ? 16.451 -9.586 -3.923 1.00 76.75 196 ARG A C 1
ATOM 1527 O O . ARG A 1 196 ? 16.647 -10.421 -4.798 1.00 76.75 196 ARG A O 1
ATOM 1534 N N . LEU A 1 197 ? 15.225 -9.310 -3.467 1.00 73.50 197 LEU A N 1
ATOM 1535 C CA . LEU A 1 197 ? 14.030 -9.982 -3.994 1.00 73.50 197 LEU A CA 1
ATOM 1536 C C . LEU A 1 197 ? 13.842 -9.789 -5.496 1.00 73.50 197 LEU A C 1
ATOM 1538 O O . LEU A 1 197 ? 13.357 -10.687 -6.196 1.00 73.50 197 LEU A O 1
ATOM 1542 N N . PHE A 1 198 ? 14.102 -8.571 -5.964 1.00 71.38 198 PHE A N 1
ATOM 1543 C CA . PHE A 1 198 ? 13.670 -8.117 -7.278 1.00 71.38 198 PHE A CA 1
ATOM 1544 C C . PHE A 1 198 ? 14.801 -8.111 -8.307 1.00 71.38 198 PHE A C 1
ATOM 1546 O O . PHE A 1 198 ? 14.519 -8.305 -9.488 1.00 71.38 198 PHE A O 1
ATOM 1553 N N . VAL A 1 199 ? 16.051 -7.930 -7.871 1.00 63.75 199 VAL A N 1
ATOM 1554 C CA . VAL A 1 199 ? 17.175 -7.532 -8.731 1.00 63.75 199 VAL A CA 1
ATOM 1555 C C . VAL A 1 199 ? 18.396 -8.461 -8.642 1.00 63.75 199 VAL A C 1
ATOM 1557 O O . VAL A 1 199 ? 19.150 -8.503 -9.609 1.00 63.75 199 VAL A O 1
ATOM 1560 N N . LEU A 1 200 ? 18.623 -9.211 -7.552 1.00 51.97 200 LEU A N 1
ATOM 1561 C CA . LEU A 1 200 ? 19.909 -9.905 -7.341 1.00 51.97 200 LEU A CA 1
ATOM 1562 C C . LEU A 1 200 ? 19.765 -11.431 -7.221 1.00 51.97 200 LEU A C 1
ATOM 1564 O O . LEU A 1 200 ? 19.410 -11.954 -6.169 1.00 51.97 200 LEU A O 1
ATOM 1568 N N . GLU A 1 201 ? 20.129 -12.137 -8.294 1.00 44.44 201 GLU A N 1
ATOM 1569 C CA . GLU A 1 201 ? 20.604 -13.523 -8.234 1.00 44.44 201 GLU A CA 1
ATOM 1570 C C . GLU A 1 201 ? 22.137 -13.489 -8.085 1.00 44.44 201 GLU A C 1
ATOM 1572 O O . GLU A 1 201 ? 22.847 -13.166 -9.029 1.00 44.44 201 GLU A O 1
ATOM 1577 N N . ASP A 1 202 ? 22.629 -13.804 -6.889 1.00 40.16 202 ASP A N 1
ATOM 1578 C CA . ASP A 1 202 ? 23.790 -14.678 -6.700 1.00 40.16 202 ASP A CA 1
ATOM 1579 C C . ASP A 1 202 ? 23.468 -15.494 -5.441 1.00 40.16 202 ASP A C 1
ATOM 1581 O O . ASP A 1 202 ? 23.560 -15.001 -4.312 1.00 40.16 202 ASP A O 1
ATOM 1585 N N . GLU A 1 203 ? 23.005 -16.733 -5.639 1.00 40.66 203 GLU A N 1
ATOM 1586 C CA . GLU A 1 203 ? 22.491 -17.652 -4.603 1.00 40.66 203 GLU A CA 1
ATOM 1587 C C . GLU A 1 203 ? 23.467 -17.926 -3.437 1.00 40.66 203 GLU A C 1
ATOM 1589 O O . GLU A 1 203 ? 23.087 -18.530 -2.438 1.00 40.66 203 GLU A O 1
ATOM 1594 N N . ALA A 1 204 ? 24.715 -17.462 -3.504 1.00 37.12 204 ALA A N 1
ATOM 1595 C CA . ALA A 1 204 ? 25.756 -17.754 -2.522 1.00 37.12 204 ALA A CA 1
ATOM 1596 C C . ALA A 1 204 ? 25.771 -16.841 -1.275 1.00 37.12 204 ALA A C 1
ATOM 1598 O O . ALA A 1 204 ? 26.672 -16.970 -0.447 1.00 37.12 204 ALA A O 1
ATOM 1599 N N . SER A 1 205 ? 24.832 -15.900 -1.112 1.00 38.41 205 SER A N 1
ATOM 1600 C CA . SER A 1 205 ? 24.913 -14.910 -0.020 1.00 38.41 205 SER A CA 1
ATOM 1601 C C . SER A 1 205 ? 23.574 -14.498 0.592 1.00 38.41 205 SER A C 1
ATOM 1603 O O . SER A 1 205 ? 23.361 -13.316 0.849 1.00 38.41 205 SER A O 1
ATOM 1605 N N . ILE A 1 206 ? 22.670 -15.449 0.838 1.00 44.72 206 ILE A N 1
ATOM 1606 C CA . ILE A 1 206 ? 21.482 -15.210 1.669 1.00 44.72 206 ILE A CA 1
ATOM 1607 C C . ILE A 1 206 ? 21.849 -15.614 3.105 1.00 44.72 206 ILE A C 1
ATOM 1609 O O . ILE A 1 206 ? 21.837 -16.810 3.400 1.00 44.72 206 ILE A O 1
ATOM 1613 N N . PRO A 1 207 ? 22.227 -14.686 4.010 1.00 38.25 207 PRO A N 1
ATOM 1614 C CA . PRO A 1 207 ? 22.256 -15.019 5.423 1.00 38.25 207 PRO A CA 1
ATOM 1615 C C . PRO A 1 207 ? 20.810 -15.271 5.850 1.00 38.25 207 PRO A C 1
ATOM 1617 O O . PRO A 1 207 ? 19.919 -14.498 5.495 1.00 38.25 207 PRO A O 1
ATOM 1620 N N . ASP A 1 208 ? 20.574 -16.334 6.614 1.00 36.50 208 ASP A N 1
ATOM 1621 C CA . ASP A 1 208 ? 19.300 -16.502 7.306 1.00 36.50 208 ASP A CA 1
ATOM 1622 C C . ASP A 1 208 ? 18.974 -15.209 8.065 1.00 36.50 208 ASP A C 1
ATOM 1624 O O . ASP A 1 208 ? 19.826 -14.675 8.785 1.00 36.50 208 ASP A O 1
ATOM 1628 N N . CYS A 1 209 ? 17.747 -14.702 7.906 1.00 40.66 209 CYS A N 1
ATOM 1629 C CA . CYS A 1 209 ? 17.226 -13.623 8.737 1.00 40.66 209 CYS A CA 1
ATOM 1630 C C . CYS A 1 209 ? 17.195 -14.101 10.194 1.00 40.66 209 CYS A C 1
ATOM 1632 O O . CYS A 1 209 ? 16.188 -14.606 10.686 1.00 40.66 209 CYS A O 1
ATOM 1634 N N . GLN A 1 210 ? 18.305 -13.944 10.910 1.00 33.97 210 GLN A N 1
ATOM 1635 C CA . GLN A 1 210 ? 18.304 -14.006 12.358 1.00 33.97 210 GLN A CA 1
ATOM 1636 C C . GLN A 1 210 ? 17.674 -12.709 12.842 1.00 33.97 210 GLN A C 1
ATOM 1638 O O . GLN A 1 210 ? 18.334 -11.676 12.955 1.00 33.97 210 GLN A O 1
ATOM 1643 N N . CYS A 1 211 ? 16.374 -12.764 13.114 1.00 35.19 211 CYS A N 1
ATOM 1644 C CA . CYS A 1 211 ? 15.676 -11.751 13.888 1.00 35.19 211 CYS A CA 1
ATOM 1645 C C . CYS A 1 211 ? 16.190 -11.822 15.341 1.00 35.19 211 CYS A C 1
ATOM 1647 O O . CYS A 1 211 ? 15.500 -12.282 16.245 1.00 35.19 211 CYS A O 1
ATOM 1649 N N . ASN A 1 212 ? 17.455 -11.449 15.555 1.00 31.45 212 ASN A N 1
ATOM 1650 C CA . ASN A 1 212 ? 18.072 -11.411 16.870 1.00 31.45 212 ASN A CA 1
ATOM 1651 C C . ASN A 1 212 ? 17.708 -10.085 17.528 1.00 31.45 212 ASN A C 1
ATOM 1653 O O . ASN A 1 212 ? 18.152 -9.008 17.135 1.00 31.45 212 ASN A O 1
ATOM 1657 N N . THR A 1 213 ? 16.911 -10.199 18.579 1.00 34.47 213 THR A N 1
ATOM 1658 C CA . THR A 1 213 ? 16.711 -9.203 19.622 1.00 34.47 213 THR A CA 1
ATOM 1659 C C . THR A 1 213 ? 18.066 -8.696 20.136 1.00 34.47 213 THR A C 1
ATOM 1661 O O . THR A 1 213 ? 18.705 -9.352 20.958 1.00 34.47 213 THR A O 1
ATOM 1664 N N . SER A 1 214 ? 18.553 -7.551 19.655 1.00 28.55 214 SER A N 1
ATOM 1665 C CA . SER A 1 214 ? 19.692 -6.840 20.256 1.00 28.55 214 SER A CA 1
ATOM 1666 C C . SER A 1 214 ? 19.615 -5.328 19.982 1.00 28.55 214 SER A C 1
ATOM 1668 O O . SER A 1 214 ? 19.310 -4.942 18.856 1.00 28.55 214 SER A O 1
ATOM 1670 N N . PRO A 1 215 ? 19.892 -4.441 20.964 1.00 31.17 215 PRO A N 1
ATOM 1671 C CA . PRO A 1 215 ? 19.566 -3.009 20.876 1.00 31.17 215 PRO A CA 1
ATOM 1672 C C . PRO A 1 215 ? 20.606 -2.148 20.135 1.00 31.17 215 PRO A C 1
ATOM 1674 O O . PRO A 1 215 ? 20.598 -0.926 20.267 1.00 31.17 215 PRO A O 1
ATOM 1677 N N . SER A 1 216 ? 21.540 -2.741 19.392 1.00 28.83 216 SER A N 1
ATOM 1678 C CA . SER A 1 216 ? 22.729 -2.042 18.892 1.00 28.83 216 SER A CA 1
ATOM 1679 C C . SER A 1 216 ? 22.815 -2.019 17.366 1.00 28.83 216 SER A C 1
ATOM 1681 O O . SER A 1 216 ? 23.767 -2.531 16.783 1.00 28.83 216 SER A O 1
ATOM 1683 N N . CYS A 1 217 ? 21.851 -1.375 16.713 1.00 27.50 217 CYS A N 1
ATOM 1684 C CA . CYS A 1 217 ? 22.054 -0.810 15.378 1.00 27.50 217 CYS A CA 1
ATOM 1685 C C . CYS A 1 217 ? 21.682 0.672 15.429 1.00 27.50 217 CYS A C 1
ATOM 1687 O O . CYS A 1 217 ? 20.549 1.074 15.177 1.00 27.50 217 CYS A O 1
ATOM 1689 N N . SER A 1 218 ? 22.650 1.496 15.827 1.00 27.55 218 SER A N 1
ATOM 1690 C CA . SER A 1 218 ? 22.541 2.948 15.773 1.00 27.55 218 SER A CA 1
ATOM 1691 C C . SER A 1 218 ? 22.431 3.399 14.316 1.00 27.55 218 SER A C 1
ATOM 1693 O O . SER A 1 218 ? 23.403 3.349 13.562 1.00 27.55 218 SER A O 1
ATOM 1695 N N . ASN A 1 219 ? 21.237 3.849 13.933 1.00 36.19 219 ASN A N 1
ATOM 1696 C CA . ASN A 1 219 ? 20.976 4.562 12.689 1.00 36.19 219 ASN A CA 1
ATOM 1697 C C . ASN A 1 219 ? 21.748 5.889 12.682 1.00 36.19 219 ASN A C 1
ATOM 1699 O O . ASN A 1 219 ? 21.278 6.902 13.197 1.00 36.19 219 ASN A O 1
ATOM 1703 N N . SER A 1 220 ? 22.932 5.896 12.079 1.00 32.00 220 SER A N 1
ATOM 1704 C CA . SER A 1 220 ? 23.634 7.125 11.718 1.00 32.00 220 SER A CA 1
ATOM 1705 C C . SER A 1 220 ? 24.199 7.002 10.309 1.00 32.00 220 SER A C 1
ATOM 1707 O O . SER A 1 220 ? 25.367 6.679 10.102 1.00 32.00 220 SER A O 1
ATOM 1709 N N . SER A 1 221 ? 23.352 7.251 9.317 1.00 26.89 221 SER A N 1
ATOM 1710 C CA . SER A 1 221 ? 23.775 7.652 7.976 1.00 26.89 221 SER A CA 1
ATOM 1711 C C . SER A 1 221 ? 22.705 8.576 7.387 1.00 26.89 221 SER A C 1
ATOM 1713 O O . SER A 1 221 ? 21.515 8.290 7.536 1.00 26.89 221 SER A O 1
ATOM 1715 N N . PRO A 1 222 ? 23.087 9.714 6.782 1.00 26.98 222 PRO A N 1
ATOM 1716 C CA . PRO A 1 222 ? 22.127 10.634 6.190 1.00 26.98 222 PRO A CA 1
ATOM 1717 C C . PRO A 1 222 ? 21.465 9.961 4.982 1.00 26.98 222 PRO A C 1
ATOM 1719 O O . PRO A 1 222 ? 22.148 9.562 4.040 1.00 26.98 222 PRO A O 1
ATOM 1722 N N . ARG A 1 223 ? 20.135 9.822 5.025 1.00 33.88 223 ARG A N 1
ATOM 1723 C CA . ARG A 1 223 ? 19.330 9.327 3.902 1.00 33.88 223 ARG A CA 1
ATOM 1724 C C . ARG A 1 223 ? 19.292 10.407 2.822 1.00 33.88 223 ARG A C 1
ATOM 1726 O O . ARG A 1 223 ? 18.540 11.371 2.940 1.00 33.88 223 ARG A O 1
ATOM 1733 N N . TYR A 1 224 ? 20.123 10.261 1.797 1.00 27.38 224 TYR A N 1
ATOM 1734 C CA . TYR A 1 224 ? 19.945 10.972 0.533 1.00 27.38 224 TYR A CA 1
ATOM 1735 C C . TYR A 1 224 ? 19.157 10.064 -0.417 1.00 27.38 224 TYR A C 1
ATOM 1737 O O . TYR A 1 224 ? 19.473 8.878 -0.489 1.00 27.38 224 TYR A O 1
ATOM 1745 N N . PRO A 1 225 ? 18.152 10.579 -1.146 1.00 32.94 225 PRO A N 1
ATOM 1746 C CA . PRO A 1 225 ? 17.419 9.771 -2.105 1.00 32.94 225 PRO A CA 1
ATOM 1747 C C . PRO A 1 225 ? 18.357 9.388 -3.250 1.00 32.94 225 PRO A C 1
ATOM 1749 O O . PRO A 1 225 ? 19.012 10.246 -3.845 1.00 32.94 225 PRO A O 1
ATOM 1752 N N . LEU A 1 226 ? 18.403 8.097 -3.570 1.00 32.28 226 LEU A N 1
ATOM 1753 C CA . LEU A 1 226 ? 19.008 7.587 -4.793 1.00 32.28 226 LEU A CA 1
ATOM 1754 C C . LEU A 1 226 ? 18.220 8.117 -6.002 1.00 32.28 226 LEU A C 1
ATOM 1756 O O . LEU A 1 226 ? 17.318 7.476 -6.529 1.00 32.28 226 LEU A O 1
ATOM 1760 N N . ILE A 1 227 ? 18.593 9.307 -6.469 1.00 35.72 227 ILE A N 1
ATOM 1761 C CA . ILE A 1 227 ? 18.567 9.618 -7.892 1.00 35.72 227 ILE A CA 1
ATOM 1762 C C . ILE A 1 227 ? 19.961 9.253 -8.401 1.00 35.72 227 ILE A C 1
ATOM 1764 O O . ILE A 1 227 ? 20.937 9.928 -8.096 1.00 35.72 227 ILE A O 1
ATOM 1768 N N . LEU A 1 228 ? 20.017 8.156 -9.160 1.00 39.19 228 LEU A N 1
ATOM 1769 C CA . LEU A 1 228 ? 21.139 7.727 -9.999 1.00 39.19 228 LEU A CA 1
ATOM 1770 C C . LEU A 1 228 ? 22.446 7.385 -9.266 1.00 39.19 228 LEU A C 1
ATOM 1772 O O . LEU A 1 228 ? 23.383 8.174 -9.219 1.00 39.19 228 LEU A O 1
ATOM 1776 N N . ASN A 1 229 ? 22.577 6.127 -8.839 1.00 26.14 229 ASN A N 1
ATOM 1777 C CA . ASN A 1 229 ? 23.877 5.463 -8.920 1.00 26.14 229 ASN A CA 1
ATOM 1778 C C . ASN A 1 229 ? 23.707 3.946 -9.075 1.00 26.14 229 ASN A C 1
ATOM 1780 O O . ASN A 1 229 ? 23.773 3.189 -8.112 1.00 26.14 229 ASN A O 1
ATOM 1784 N N . VAL A 1 230 ? 23.447 3.501 -10.307 1.00 28.34 230 VAL A N 1
ATOM 1785 C CA . VAL A 1 230 ? 23.633 2.092 -10.676 1.00 28.34 230 VAL A CA 1
ATOM 1786 C C . VAL A 1 230 ? 25.069 1.973 -11.178 1.00 28.34 230 VAL A C 1
ATOM 1788 O O . VAL A 1 230 ? 25.341 2.093 -12.372 1.00 28.34 230 VAL A O 1
ATOM 1791 N N . SER A 1 231 ? 26.015 1.839 -10.255 1.00 28.38 231 SER A N 1
ATOM 1792 C CA . SER A 1 231 ? 27.417 1.590 -10.578 1.00 28.38 231 SER A CA 1
ATOM 1793 C C . SER A 1 231 ? 27.579 0.147 -11.065 1.00 28.38 231 SER A C 1
ATOM 1795 O O . SER A 1 231 ? 27.454 -0.808 -10.304 1.00 28.38 231 SER A O 1
ATOM 1797 N N . HIS A 1 232 ? 27.874 -0.013 -12.355 1.00 25.44 232 HIS A N 1
ATOM 1798 C CA . HIS A 1 232 ? 28.559 -1.203 -12.864 1.00 25.44 232 HIS A CA 1
ATOM 1799 C C . HIS A 1 232 ? 30.035 -1.195 -12.417 1.00 25.44 232 HIS A C 1
ATOM 1801 O O . HIS A 1 232 ? 30.573 -0.123 -12.122 1.00 25.44 232 HIS A O 1
ATOM 1807 N N . PRO A 1 233 ? 30.702 -2.365 -12.355 1.00 29.92 233 PRO A N 1
ATOM 1808 C CA . PRO A 1 233 ? 32.042 -2.490 -11.802 1.00 29.92 233 PRO A CA 1
ATOM 1809 C C . PRO A 1 233 ? 33.048 -1.888 -12.783 1.00 29.92 233 PRO A C 1
ATOM 1811 O O . PRO A 1 233 ? 33.396 -2.492 -13.795 1.00 29.92 233 PRO A O 1
ATOM 1814 N N . LEU A 1 234 ? 33.509 -0.673 -12.505 1.00 26.48 234 LEU A N 1
ATOM 1815 C CA . LEU A 1 234 ? 34.669 -0.129 -13.194 1.00 26.48 234 LEU A CA 1
ATOM 1816 C C . LEU A 1 234 ? 35.915 -0.750 -12.562 1.00 26.48 234 LEU A C 1
ATOM 1818 O O . LEU A 1 234 ? 36.215 -0.508 -11.393 1.00 26.48 234 LEU A O 1
ATOM 1822 N N . CYS A 1 235 ? 36.627 -1.563 -13.344 1.00 24.50 235 CYS A N 1
ATOM 1823 C CA . CYS A 1 235 ? 38.034 -1.861 -13.108 1.00 24.50 235 CYS A CA 1
ATOM 1824 C C . CYS A 1 235 ? 38.771 -0.550 -12.805 1.00 24.50 235 CYS A C 1
ATOM 1826 O O . CYS A 1 235 ? 38.750 0.373 -13.618 1.00 24.50 235 CYS A O 1
ATOM 1828 N N . VAL A 1 236 ? 39.406 -0.474 -11.639 1.00 28.73 236 VAL A N 1
ATOM 1829 C CA . VAL A 1 236 ? 40.272 0.640 -11.246 1.00 28.73 236 VAL A CA 1
ATOM 1830 C C . VAL A 1 236 ? 41.674 0.353 -11.788 1.00 28.73 236 VAL A C 1
ATOM 1832 O O . VAL A 1 236 ? 42.246 -0.671 -11.410 1.00 28.73 236 VAL A O 1
ATOM 1835 N N . PRO A 1 237 ? 42.262 1.205 -12.646 1.00 25.78 237 PRO A N 1
ATOM 1836 C CA . PRO A 1 237 ? 43.707 1.283 -12.755 1.00 25.78 237 PRO A CA 1
ATOM 1837 C C . PRO A 1 237 ? 44.234 2.064 -11.547 1.00 25.78 237 PRO A C 1
ATOM 1839 O O . PRO A 1 237 ? 43.730 3.139 -11.222 1.00 25.78 237 PRO A O 1
ATOM 1842 N N . ASP A 1 238 ? 45.214 1.470 -10.877 1.00 33.66 238 ASP A N 1
ATOM 1843 C CA . ASP A 1 238 ? 46.021 2.067 -9.816 1.00 33.66 238 ASP A CA 1
ATOM 1844 C C . ASP A 1 238 ? 46.676 3.358 -10.325 1.00 33.66 238 ASP A C 1
ATOM 1846 O O . ASP A 1 238 ? 47.414 3.313 -11.307 1.00 33.66 238 ASP A O 1
ATOM 1850 N N . ASP A 1 239 ? 46.412 4.491 -9.674 1.00 31.08 239 ASP A N 1
ATOM 1851 C CA . ASP A 1 239 ? 47.357 5.601 -9.702 1.00 31.08 239 ASP A CA 1
ATOM 1852 C C . ASP A 1 239 ? 47.251 6.470 -8.449 1.00 31.08 239 ASP A C 1
ATOM 1854 O O . ASP A 1 239 ? 46.181 6.788 -7.923 1.00 31.08 239 ASP A O 1
ATOM 1858 N N . ARG A 1 240 ? 48.437 6.788 -7.944 1.00 33.16 240 ARG A N 1
ATOM 1859 C CA . ARG A 1 240 ? 48.698 7.396 -6.649 1.00 33.16 240 ARG A CA 1
ATOM 1860 C C . ARG A 1 240 ? 48.600 8.918 -6.735 1.00 33.16 240 ARG A C 1
ATOM 1862 O O . ARG A 1 240 ? 49.036 9.525 -7.704 1.00 33.16 240 ARG A O 1
ATOM 1869 N N . ASP A 1 241 ? 48.243 9.480 -5.585 1.00 32.88 241 ASP A N 1
ATOM 1870 C CA . ASP A 1 241 ? 48.768 10.738 -5.045 1.00 32.88 241 ASP A CA 1
ATOM 1871 C C . ASP A 1 241 ? 48.069 12.069 -5.405 1.00 32.88 241 ASP A C 1
ATOM 1873 O O . ASP A 1 241 ? 47.525 12.285 -6.481 1.00 32.88 241 ASP A O 1
ATOM 1877 N N . GLN A 1 242 ? 48.199 12.981 -4.436 1.00 31.55 242 GLN A N 1
ATOM 1878 C CA . GLN A 1 242 ? 47.887 14.414 -4.402 1.00 31.55 242 GLN A CA 1
ATOM 1879 C C . GLN A 1 242 ? 46.457 14.820 -4.023 1.00 31.55 242 GLN A C 1
ATOM 1881 O O . GLN A 1 242 ? 45.524 14.912 -4.817 1.00 31.55 242 GLN A O 1
ATOM 1886 N N . GLY A 1 243 ? 46.319 15.128 -2.731 1.00 32.00 243 GLY A N 1
ATOM 1887 C CA . GLY A 1 243 ? 45.093 15.625 -2.133 1.00 32.00 243 GLY A CA 1
ATOM 1888 C C . GLY A 1 243 ? 44.829 17.110 -2.353 1.00 32.00 243 GLY A C 1
ATOM 1889 O O . GLY A 1 243 ? 45.739 17.895 -2.591 1.00 32.00 243 GLY A O 1
ATOM 1890 N N . HIS A 1 244 ? 43.578 17.509 -2.126 1.00 29.75 244 HIS A N 1
ATOM 1891 C CA . HIS A 1 244 ? 43.211 18.865 -1.729 1.00 29.75 244 HIS A CA 1
ATOM 1892 C C . HIS A 1 244 ? 41.882 18.888 -0.957 1.00 29.75 244 HIS A C 1
ATOM 1894 O O . HIS A 1 244 ? 41.044 17.996 -1.060 1.00 29.75 244 HIS A O 1
ATOM 1900 N N . ARG A 1 245 ? 41.778 19.892 -0.081 1.00 30.95 245 ARG A N 1
ATOM 1901 C CA . ARG A 1 245 ? 40.831 20.037 1.035 1.00 30.95 245 ARG A CA 1
ATOM 1902 C C . ARG A 1 245 ? 39.383 20.268 0.578 1.00 30.95 245 ARG A C 1
ATOM 1904 O O . ARG A 1 245 ? 39.136 20.946 -0.411 1.00 30.95 245 ARG A O 1
ATOM 1911 N N . ARG A 1 246 ? 38.431 19.789 1.391 1.00 29.84 246 ARG A N 1
ATOM 1912 C CA . ARG A 1 246 ? 36.987 20.084 1.300 1.00 29.84 246 ARG A CA 1
ATOM 1913 C C . ARG A 1 246 ? 36.670 21.523 1.742 1.00 29.84 246 ARG A C 1
ATOM 1915 O O . ARG A 1 246 ? 37.197 21.934 2.779 1.00 29.84 246 ARG A O 1
ATOM 1922 N N . PRO A 1 247 ? 35.714 22.224 1.110 1.00 29.58 247 PRO A N 1
ATOM 1923 C CA . PRO A 1 247 ? 34.955 23.283 1.762 1.00 29.58 247 PRO A CA 1
ATOM 1924 C C . PRO A 1 247 ? 33.703 22.709 2.446 1.00 29.58 247 PRO A C 1
ATOM 1926 O O . PRO A 1 247 ? 33.009 21.856 1.893 1.00 29.58 247 PRO A O 1
ATOM 1929 N N . ARG A 1 248 ? 33.421 23.192 3.661 1.00 31.69 248 ARG A N 1
ATOM 1930 C CA . ARG A 1 248 ? 32.110 23.087 4.319 1.00 31.69 248 ARG A CA 1
ATOM 1931 C C . ARG A 1 248 ? 31.189 24.165 3.751 1.00 31.69 248 ARG A C 1
ATOM 1933 O O . ARG A 1 248 ? 31.652 25.284 3.541 1.00 31.69 248 ARG A O 1
ATOM 1940 N N . LEU A 1 249 ? 29.902 23.864 3.617 1.00 26.41 249 LEU A N 1
ATOM 1941 C CA . LEU A 1 249 ? 28.854 24.877 3.546 1.00 26.41 249 LEU A CA 1
ATOM 1942 C C . LEU A 1 249 ? 27.676 24.489 4.441 1.00 26.41 249 LEU A C 1
ATOM 1944 O O . LEU A 1 249 ? 27.435 23.307 4.684 1.00 26.41 249 LEU A O 1
ATOM 1948 N N . VAL A 1 250 ? 27.098 25.563 4.975 1.00 35.19 250 VAL A N 1
ATOM 1949 C CA . VAL A 1 250 ? 26.049 25.724 5.989 1.00 35.19 250 VAL A CA 1
ATOM 1950 C C . VAL A 1 250 ? 24.745 25.051 5.586 1.00 35.19 250 VAL A C 1
ATOM 1952 O O . VAL A 1 250 ? 24.418 25.112 4.381 1.00 35.19 250 VAL A O 1
#

Radius of gyration: 21.54 Å; Cα contacts (8 Å, |Δi|>4): 254; chains: 1; bounding box: 69×48×53 Å

Organism: NCBI:txid1934379

InterPro domains:
  IPR039461 Peptidase family M49 [PF03571] (19-208)
  IPR039461 Peptidase family M49 [PTHR23422] (33-203)

Mean predicted aligned error: 12.46 Å

Secondary structure (DSSP, 8-state):
-HHHHHHHHHHHH--GGGGSTT--SSGGGT-TTS-SS----EEEEE--S---SS---SEEEE---HHHHHHH--EEEEEHHHHHHHHHHSPPPTTS-HHHHHHHHHHHHHHHHHHHHHIIIIIIT-----BEEETTEESS-SSSPPBPTTTSSBP---BPTT--HHHHHGGGHHHHHHHHHHHHHHHTTT-HHHHHHHH---GGG---------S-----S-----SS-------PPP------PPPP--

Foldseek 3Di:
DPLQVVLLVLLVQDPVLLLDPQFDPPLLNNAPFWQSDDDSAREEEDADPDDPDPDDDQKAKDDPDVVCCNPVNIYIYGHLVVLVCCLVVDDDDPPDDPVCRVVCSVCVSLLCQLLVSQLRRVLLSTTDFFEDQDVVRTPGDPVQAGQDPVPRHGDPDGYYHPDDLCNVCPPCSVVVSSVSSNVSSQVCSPPVSSCCSRPDDDVPDDDRPPSDDDDDDDPDDDDDRPPDDPD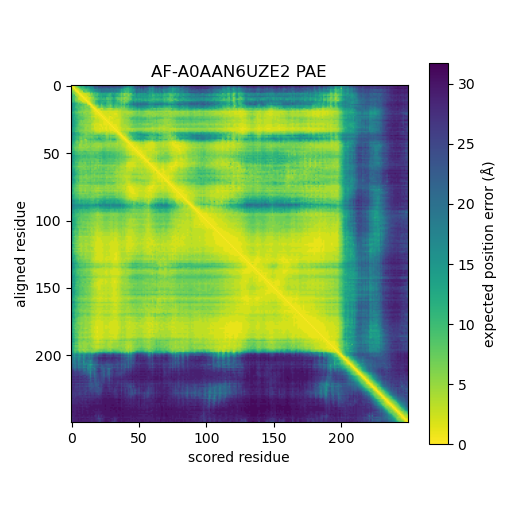DDDDDDDDDDDDDDDDDDD

Solvent-accessible surface area (backbone atoms only — not comparable to full-atom values): 15913 Å² total; per-residue (Å²): 123,76,69,52,58,57,48,46,56,45,57,60,61,52,68,62,61,46,73,42,96,69,35,35,83,45,68,92,29,23,9,84,50,31,63,86,70,80,63,59,50,52,69,45,80,42,72,78,89,80,78,99,59,99,69,86,65,56,55,48,60,38,65,93,44,68,72,49,39,72,75,77,33,42,38,29,42,32,29,52,58,60,46,52,48,51,61,75,73,50,78,79,62,90,86,57,56,79,87,49,48,63,64,47,61,72,41,44,62,59,51,52,50,47,38,52,49,34,19,33,56,50,24,65,65,46,69,46,79,57,30,32,76,43,95,97,36,55,80,54,57,77,94,65,41,55,66,35,91,89,76,74,40,65,57,88,78,64,39,50,68,92,56,44,70,54,72,74,48,46,91,50,24,66,62,52,52,54,48,51,11,49,51,43,16,62,73,44,67,79,38,63,75,60,42,41,74,73,74,55,90,65,91,88,70,75,74,78,78,74,87,68,91,66,96,80,75,83,90,79,75,87,88,69,82,86,76,83,78,87,78,72,90,73,85,76,79,92,79,84,85,84,88,83,85,85,83,88,82,134

Nearest PDB structures (foldseek):
  5egy-assembly1_A  TM=8.771E-01  e=1.261E-11  Homo sapiens
  3t6b-assembly2_B  TM=9.057E-01  e=4.935E-11  Homo sapiens
  3t6j-assembly1_A  TM=8.729E-01  e=4.405E-11  Homo sapiens
  3csk-assembly1_A  TM=7.331E-01  e=1.826E-12  Saccharomyces cerevisiae
  3fvy-assembly1_A  TM=7.072E-01  e=1.373E-10  Homo sapiens

Sequence (250 aa):
MGRSETRQSFIAKSCFPTGLPWASSENDGKGPFEASLFQAPDFTIVHALACCASVVWDGVNLPNYSDIRETCGLKNIQFWNRMAIRVESHPLSRHVHPSEAKPLKASTQMVNFVTASIHELIGHGSGKLLSETAPNVYNFNKDRPPTNPLTGQAVESWYKPGQTWTSVFGKLAITVEECRANLISYYLADEKEVLRLFVLEDEASIPDCQCNTSPSCSNSSPRYPLILNVSHPLCVPDDRDQGHRRPRLV